Protein AF-A0A9D1HML0-F1 (afdb_monomer_lite)

Radius of gyration: 17.27 Å; chains: 1; bounding box: 47×28×48 Å

InterPro domains:
  IPR003501 Phosphotransferase system, EIIB component, type 2/3 [PF02302] (100-187)
  IPR013012 Phosphotransferase system, EIIB component, type 3 [PS51100] (98-192)
  IPR036095 PTS system IIB component-like superfamily [SSF52794] (100-189)
  IPR051819 PTS system sugar-specific EIIB domain-containing protein [PTHR34581] (100-189)

Secondary structure (DSSP, 8-state):
-HHHHHHHHHTSTTEEE-SSTTEEEEE-SSEEEEEEEEGGGTEEEEEEEETTT--EEEEEEEE--SHHHHHHHHHHHHHHHTT--PPPPP-----TT--EEEEEESSSHHHHHHHHHHHHHHHHTT---EEEEEEHHHHHHHGGG-SEEEE-GGGGGGHHHHHHHHGGGEEE--HHHHHHT-HHHHHTTS--

Structure (mmCIF, N/CA/C/O backbone):
data_AF-A0A9D1HML0-F1
#
_entry.id   AF-A0A9D1HML0-F1
#
loop_
_atom_site.group_PDB
_atom_site.id
_atom_site.type_symbol
_atom_site.label_atom_id
_atom_site.label_alt_id
_atom_site.label_comp_id
_atom_site.label_asym_id
_atom_site.label_entity_id
_atom_site.label_seq_id
_atom_site.pdbx_PDB_ins_code
_atom_site.Cartn_x
_atom_site.Cartn_y
_atom_site.Cartn_z
_atom_site.occupancy
_atom_site.B_iso_or_equiv
_atom_site.auth_seq_id
_atom_site.auth_comp_id
_atom_site.auth_asym_id
_atom_site.auth_atom_id
_atom_site.pdbx_PDB_model_num
ATOM 1 N N . MET A 1 1 ? -4.082 -2.915 -20.245 1.00 74.88 1 MET A N 1
ATOM 2 C CA . MET A 1 1 ? -3.512 -1.751 -19.526 1.00 74.88 1 MET A CA 1
ATOM 3 C C . MET A 1 1 ? -2.030 -1.950 -19.207 1.00 74.88 1 MET A C 1
ATOM 5 O O . MET A 1 1 ? -1.232 -1.088 -19.550 1.00 74.88 1 MET A O 1
ATOM 9 N N . THR A 1 2 ? -1.643 -3.105 -18.659 1.00 78.25 2 THR A N 1
ATOM 10 C CA . THR A 1 2 ? -0.244 -3.489 -18.375 1.00 78.25 2 THR A CA 1
ATOM 11 C C . THR A 1 2 ? 0.733 -3.273 -19.540 1.00 78.25 2 THR A C 1
ATOM 13 O O . THR A 1 2 ? 1.784 -2.690 -19.326 1.00 78.25 2 THR A O 1
ATOM 16 N N . GLN A 1 3 ? 0.377 -3.627 -20.783 1.00 80.25 3 GLN A N 1
ATOM 17 C CA . GLN A 1 3 ? 1.235 -3.391 -21.964 1.00 80.25 3 GLN A CA 1
ATOM 18 C C . GLN A 1 3 ? 1.543 -1.905 -22.240 1.00 80.25 3 GLN A C 1
ATOM 20 O O . GLN A 1 3 ? 2.624 -1.582 -22.727 1.00 80.25 3 GLN A O 1
ATOM 25 N N . ILE A 1 4 ? 0.602 -0.997 -21.955 1.00 80.81 4 ILE A N 1
ATOM 26 C CA . ILE A 1 4 ? 0.809 0.451 -22.127 1.00 80.81 4 ILE A CA 1
ATOM 27 C C . ILE A 1 4 ? 1.812 0.936 -21.085 1.00 80.81 4 ILE A C 1
ATOM 29 O O . ILE A 1 4 ? 2.775 1.616 -21.432 1.00 80.81 4 ILE A O 1
ATOM 33 N N . PHE A 1 5 ? 1.604 0.542 -19.826 1.00 82.38 5 PHE A N 1
ATOM 34 C CA . PHE A 1 5 ? 2.510 0.894 -18.740 1.00 82.38 5 PHE A CA 1
ATOM 35 C C . PHE A 1 5 ? 3.900 0.306 -18.948 1.00 82.38 5 PHE A C 1
ATOM 37 O O . PHE A 1 5 ? 4.851 1.047 -18.779 1.00 82.38 5 PHE A O 1
ATOM 44 N N . TYR A 1 6 ? 4.018 -0.935 -19.427 1.00 82.06 6 TYR A N 1
ATOM 45 C CA . TYR A 1 6 ? 5.299 -1.537 -19.804 1.00 82.06 6 TYR A CA 1
ATOM 46 C C . TYR A 1 6 ? 6.061 -0.683 -20.827 1.00 82.06 6 TYR A C 1
ATOM 48 O O . TYR A 1 6 ? 7.223 -0.339 -20.620 1.00 82.06 6 TYR A O 1
ATOM 56 N N . LYS A 1 7 ? 5.398 -0.286 -21.925 1.00 81.94 7 LYS A N 1
ATOM 57 C CA . LYS A 1 7 ? 6.030 0.569 -22.942 1.00 81.94 7 LYS A CA 1
ATOM 58 C C . LYS A 1 7 ? 6.469 1.904 -22.345 1.00 81.94 7 LYS A C 1
ATOM 60 O O . LYS A 1 7 ? 7.585 2.339 -22.599 1.00 81.94 7 LYS A O 1
ATOM 65 N N . TRP A 1 8 ? 5.620 2.527 -21.532 1.00 84.81 8 TRP A N 1
ATOM 66 C CA . TRP A 1 8 ? 5.931 3.799 -20.886 1.00 84.81 8 TRP A CA 1
ATOM 67 C C . TRP A 1 8 ? 7.103 3.695 -19.896 1.00 84.81 8 TRP A C 1
ATOM 69 O O . TRP A 1 8 ? 8.033 4.493 -19.976 1.00 84.81 8 TRP A O 1
ATOM 79 N N . THR A 1 9 ? 7.112 2.694 -19.011 1.00 79.50 9 THR A N 1
ATOM 80 C CA . THR A 1 9 ? 8.191 2.500 -18.029 1.00 79.50 9 THR A CA 1
ATOM 81 C C . THR A 1 9 ? 9.513 2.128 -18.696 1.00 79.50 9 THR A C 1
ATOM 83 O O . THR A 1 9 ? 10.562 2.560 -18.231 1.00 79.50 9 THR A O 1
ATOM 86 N N . SER A 1 10 ? 9.487 1.397 -19.818 1.00 78.81 10 SER A N 1
ATOM 87 C CA . SER A 1 10 ? 10.706 1.027 -20.562 1.00 78.81 10 SER A CA 1
ATOM 88 C C . SER A 1 10 ? 11.428 2.226 -21.189 1.00 78.81 10 SER A C 1
ATOM 90 O O . SER A 1 10 ? 12.607 2.137 -21.513 1.00 78.81 10 SER A O 1
ATOM 92 N N . GLN A 1 11 ? 10.730 3.353 -21.352 1.00 81.75 11 GLN A N 1
ATOM 93 C CA . GLN A 1 11 ? 11.277 4.590 -21.914 1.00 81.75 11 GLN A CA 1
ATOM 94 C C . GLN A 1 11 ? 11.847 5.531 -20.843 1.00 81.75 11 GLN A C 1
ATOM 96 O O . GLN A 1 11 ? 12.317 6.622 -21.171 1.00 81.75 11 GLN A O 1
ATOM 101 N N . MET A 1 12 ? 11.786 5.152 -19.564 1.00 79.94 12 MET A N 1
ATOM 102 C CA . MET A 1 12 ? 12.281 5.994 -18.482 1.00 79.94 12 MET A CA 1
ATOM 103 C C . MET A 1 12 ? 13.807 6.027 -18.428 1.00 79.94 12 MET A C 1
ATOM 105 O O . MET A 1 12 ? 14.502 5.078 -18.789 1.00 79.94 12 MET A O 1
ATOM 109 N N . LYS A 1 13 ? 14.342 7.153 -17.948 1.00 73.44 13 LYS A N 1
ATOM 110 C CA . LYS A 1 13 ? 15.779 7.331 -17.738 1.00 73.44 13 LYS A CA 1
ATOM 111 C C . LYS A 1 13 ? 16.290 6.231 -16.796 1.00 73.44 13 LYS A C 1
ATOM 113 O O . LYS A 1 13 ? 15.661 5.968 -15.779 1.00 73.44 13 LYS A O 1
ATOM 118 N N . HIS A 1 14 ? 17.425 5.615 -17.131 1.00 74.50 14 HIS A N 1
ATOM 119 C CA . HIS A 1 14 ? 18.035 4.507 -16.374 1.00 74.50 14 HIS A CA 1
ATOM 120 C C . HIS A 1 14 ? 17.253 3.179 -16.378 1.00 74.50 14 HIS A C 1
ATOM 122 O O . HIS A 1 14 ? 17.638 2.260 -15.656 1.00 74.50 14 HIS A O 1
ATOM 128 N N . ALA A 1 15 ? 16.202 3.047 -17.196 1.00 79.19 15 ALA A N 1
ATOM 129 C CA . ALA A 1 15 ? 15.557 1.760 -17.426 1.00 79.19 15 ALA A CA 1
ATOM 130 C C . ALA A 1 15 ? 16.491 0.829 -18.216 1.00 79.19 15 ALA A C 1
ATOM 132 O O . ALA A 1 15 ? 16.972 1.176 -19.297 1.00 79.19 15 ALA A O 1
ATOM 133 N N . CYS A 1 16 ? 16.698 -0.373 -17.690 1.00 78.38 16 CYS A N 1
ATOM 134 C CA . CYS A 1 16 ? 17.385 -1.468 -18.359 1.00 78.38 16 CYS A CA 1
ATOM 135 C C . CYS A 1 16 ? 16.406 -2.636 -18.500 1.00 78.38 16 CYS A C 1
ATOM 137 O O . CYS A 1 16 ? 15.761 -3.039 -17.531 1.00 78.38 16 CYS A O 1
ATOM 139 N N . LEU A 1 17 ? 16.284 -3.199 -19.701 1.00 66.44 17 LEU A N 1
ATOM 140 C CA . LEU A 1 17 ? 15.538 -4.443 -19.888 1.00 66.44 17 LEU A CA 1
ATOM 141 C C . LEU A 1 17 ? 16.365 -5.593 -19.302 1.00 66.44 17 LEU A C 1
ATOM 143 O O . LEU A 1 17 ? 17.531 -5.757 -19.657 1.00 66.44 17 LEU A O 1
ATOM 147 N N . CYS A 1 18 ? 15.772 -6.357 -18.386 1.00 69.69 18 CYS A N 1
ATOM 148 C CA . CYS A 1 18 ? 16.375 -7.584 -17.870 1.00 69.69 18 CYS A CA 1
ATOM 149 C C . CYS A 1 18 ? 16.144 -8.749 -18.856 1.00 69.69 18 CYS A C 1
ATOM 151 O O . CYS A 1 18 ? 15.369 -8.616 -19.801 1.00 69.69 18 CYS A O 1
ATOM 153 N N . GLU A 1 19 ? 16.792 -9.899 -18.634 1.00 60.09 19 GLU A N 1
ATOM 154 C CA . GLU A 1 19 ? 16.771 -11.076 -19.535 1.00 60.09 19 GLU A CA 1
ATOM 155 C C . GLU A 1 19 ? 15.361 -11.580 -19.917 1.00 60.09 19 GLU A C 1
ATOM 157 O O . GLU A 1 19 ? 15.205 -12.311 -20.892 1.00 60.09 19 GLU A O 1
ATOM 162 N N . ASN A 1 20 ? 14.323 -11.177 -19.176 1.00 67.44 20 ASN A N 1
ATOM 163 C CA . ASN A 1 20 ? 12.926 -11.496 -19.441 1.00 67.44 20 ASN A CA 1
ATOM 164 C C . ASN A 1 20 ? 12.155 -10.243 -19.893 1.00 67.44 20 ASN A C 1
ATOM 166 O O . ASN A 1 20 ? 12.087 -9.255 -19.160 1.00 67.44 20 ASN A O 1
ATOM 170 N N . GLU A 1 21 ? 11.480 -10.313 -21.047 1.00 63.28 21 GLU A N 1
ATOM 171 C CA . GLU A 1 21 ? 10.711 -9.211 -21.659 1.00 63.28 21 GLU A CA 1
ATOM 172 C C . GLU A 1 21 ? 9.570 -8.657 -20.781 1.00 63.28 21 GLU A C 1
ATOM 174 O O . GLU A 1 21 ? 8.907 -7.700 -21.162 1.00 63.28 21 GLU A O 1
ATOM 179 N N . LYS A 1 22 ? 9.308 -9.234 -19.606 1.00 82.56 22 LYS A N 1
ATOM 180 C CA . LYS A 1 22 ? 8.257 -8.804 -18.669 1.00 82.56 22 LYS A CA 1
ATOM 181 C C . LYS A 1 22 ? 8.771 -7.984 -17.488 1.00 82.56 22 LYS A C 1
ATOM 183 O O . LYS A 1 22 ? 7.954 -7.526 -16.690 1.00 82.56 22 LYS A O 1
ATOM 188 N N . THR A 1 23 ? 10.083 -7.796 -17.383 1.00 87.62 23 THR A N 1
ATOM 189 C CA . THR A 1 23 ? 10.715 -7.125 -16.247 1.00 87.62 23 THR A CA 1
ATOM 190 C C . THR A 1 23 ? 11.542 -5.942 -16.724 1.00 87.62 23 THR A C 1
ATOM 192 O O . THR A 1 23 ? 12.386 -6.070 -17.611 1.00 87.62 23 THR A O 1
ATOM 195 N N . ILE A 1 24 ? 11.315 -4.785 -16.109 1.00 89.88 24 ILE A N 1
ATOM 196 C CA . ILE A 1 24 ? 12.119 -3.581 -16.327 1.00 89.88 24 ILE A CA 1
ATOM 197 C C . ILE A 1 24 ? 12.894 -3.312 -15.049 1.00 89.88 24 ILE A C 1
ATOM 199 O O . ILE A 1 24 ? 12.300 -3.207 -13.980 1.00 89.88 24 ILE A O 1
ATOM 203 N N . CYS A 1 25 ? 14.209 -3.210 -15.172 1.00 90.25 25 CYS A N 1
ATOM 204 C CA . CYS A 1 25 ? 15.133 -3.075 -14.062 1.00 90.25 25 CYS A CA 1
ATOM 205 C C . CYS A 1 25 ? 15.700 -1.654 -13.998 1.00 90.25 25 CYS A C 1
ATOM 207 O O . CYS A 1 25 ? 15.992 -1.035 -15.020 1.00 90.25 25 CYS A O 1
ATOM 209 N N . PHE A 1 26 ? 15.891 -1.161 -12.781 1.00 89.31 26 PHE A N 1
ATOM 210 C CA . PHE A 1 26 ? 16.534 0.108 -12.464 1.00 89.31 26 PHE A CA 1
ATOM 211 C C . PHE A 1 26 ? 17.613 -0.198 -11.432 1.00 89.31 26 PHE A C 1
ATOM 213 O O . PHE A 1 26 ? 17.342 -0.778 -10.384 1.00 89.31 26 PHE A O 1
ATOM 220 N N . CYS A 1 27 ? 18.865 0.104 -11.747 1.00 85.19 27 CYS A N 1
ATOM 221 C CA . CYS A 1 27 ? 20.000 -0.270 -10.909 1.00 85.19 27 CYS A CA 1
ATOM 222 C C . CYS A 1 27 ? 20.955 0.907 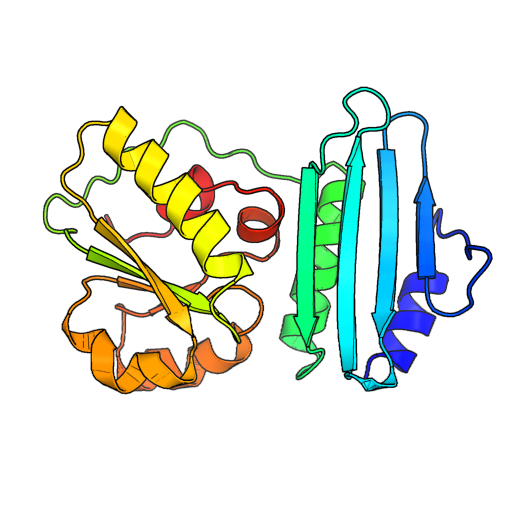-10.775 1.00 85.19 27 CYS A C 1
ATOM 224 O O . CYS A 1 27 ? 21.279 1.561 -11.765 1.00 85.19 27 CYS A O 1
ATOM 226 N N . ASN A 1 28 ? 21.463 1.116 -9.568 1.00 84.00 28 ASN A N 1
ATOM 227 C CA . ASN A 1 28 ? 22.609 1.981 -9.304 1.00 84.00 28 ASN A CA 1
ATOM 228 C C . ASN A 1 28 ? 23.552 1.277 -8.306 1.00 84.00 28 ASN A C 1
ATOM 230 O O . ASN A 1 28 ? 23.448 0.065 -8.109 1.00 84.00 28 ASN A O 1
ATOM 234 N N . GLU A 1 29 ? 24.468 2.009 -7.678 1.00 84.69 29 GLU A N 1
ATOM 235 C CA . GLU A 1 29 ? 25.386 1.449 -6.674 1.00 84.69 29 GLU A CA 1
ATOM 236 C C . GLU A 1 29 ? 24.691 1.009 -5.372 1.00 84.69 29 GLU A C 1
ATOM 238 O O . GLU A 1 29 ? 25.195 0.135 -4.672 1.00 84.69 29 GLU A O 1
ATOM 243 N N . THR A 1 30 ? 23.533 1.584 -5.032 1.00 85.31 30 THR A N 1
ATOM 244 C CA . THR A 1 30 ? 22.873 1.385 -3.730 1.00 85.31 30 THR A CA 1
ATOM 245 C C . THR A 1 30 ? 21.693 0.420 -3.782 1.00 85.31 30 THR A C 1
ATOM 247 O O . THR A 1 30 ? 21.448 -0.281 -2.804 1.00 85.31 30 THR A O 1
ATOM 250 N N . TYR A 1 31 ? 20.981 0.335 -4.906 1.00 89.62 31 TYR A N 1
ATOM 251 C CA . TYR A 1 31 ? 19.781 -0.483 -5.040 1.00 89.62 31 TYR A CA 1
ATOM 252 C C . TYR A 1 31 ? 19.746 -1.320 -6.320 1.00 89.62 31 TYR A C 1
ATOM 254 O O . TYR A 1 31 ? 20.350 -1.010 -7.357 1.00 89.62 31 TYR A O 1
ATOM 262 N N . HIS A 1 32 ? 18.965 -2.392 -6.234 1.00 91.44 32 HIS A N 1
ATOM 263 C CA . HIS A 1 32 ? 18.406 -3.122 -7.359 1.00 91.44 32 HIS A CA 1
ATOM 264 C C . HIS A 1 32 ? 16.882 -2.988 -7.298 1.00 91.44 32 HIS A C 1
ATOM 266 O O . HIS A 1 32 ? 16.255 -3.403 -6.328 1.00 91.44 32 HIS A O 1
ATOM 272 N N . ALA A 1 33 ? 16.286 -2.391 -8.322 1.00 93.44 33 ALA A N 1
ATOM 273 C CA . ALA A 1 33 ? 14.852 -2.188 -8.408 1.00 93.44 33 ALA A CA 1
ATOM 274 C C . ALA A 1 33 ? 14.298 -2.803 -9.689 1.00 93.44 33 ALA A C 1
ATOM 276 O O . ALA A 1 33 ? 14.965 -2.811 -10.727 1.00 93.44 33 ALA A O 1
ATOM 277 N N . HIS A 1 34 ? 13.067 -3.298 -9.634 1.00 93.75 34 HIS A N 1
ATOM 278 C CA . HIS A 1 34 ? 12.401 -3.836 -10.808 1.00 93.75 34 HIS A CA 1
ATOM 279 C C . HIS A 1 34 ? 10.886 -3.642 -10.781 1.00 93.75 34 HIS A C 1
ATOM 281 O O . HIS A 1 34 ? 10.241 -3.609 -9.734 1.00 93.75 34 HIS A O 1
ATOM 287 N N . VAL A 1 35 ? 10.336 -3.535 -11.987 1.00 94.31 35 VAL A N 1
ATOM 288 C CA . VAL A 1 35 ? 8.907 -3.545 -12.281 1.00 94.31 35 VAL A CA 1
ATOM 289 C C . VAL A 1 35 ? 8.615 -4.804 -13.083 1.00 94.31 35 VAL A C 1
ATOM 291 O O . VAL A 1 35 ? 9.119 -4.953 -14.201 1.00 94.31 35 VAL A O 1
ATOM 294 N N . ILE A 1 36 ? 7.801 -5.701 -12.533 1.00 92.94 36 ILE A N 1
ATOM 295 C CA . ILE A 1 36 ? 7.401 -6.953 -13.183 1.00 92.94 36 ILE A CA 1
ATOM 296 C C . ILE A 1 36 ? 5.954 -6.826 -13.658 1.00 92.94 36 ILE A C 1
ATOM 298 O O . ILE A 1 36 ? 5.053 -6.475 -12.896 1.00 92.94 36 ILE A O 1
ATOM 302 N N . PHE A 1 37 ? 5.722 -7.128 -14.936 1.00 91.44 37 PHE A N 1
ATOM 303 C CA . PHE A 1 37 ? 4.401 -7.096 -15.561 1.00 91.44 37 PHE A CA 1
ATOM 304 C C . PHE A 1 37 ? 3.874 -8.515 -15.795 1.00 91.44 37 PHE A C 1
ATOM 306 O O . PHE A 1 37 ? 4.245 -9.198 -16.756 1.00 91.44 37 PHE A O 1
ATOM 313 N N . HIS A 1 38 ? 2.920 -8.947 -14.973 1.00 89.12 38 HIS A N 1
ATOM 314 C CA . HIS A 1 38 ? 2.238 -10.229 -15.147 1.00 89.12 38 HIS A CA 1
ATOM 315 C C . HIS A 1 38 ? 1.030 -10.055 -16.070 1.00 89.12 38 HIS A C 1
ATOM 317 O O . HIS A 1 38 ? -0.112 -9.915 -15.632 1.00 89.12 38 HIS A O 1
ATOM 323 N N . VAL A 1 39 ? 1.279 -10.061 -17.383 1.00 83.19 39 VAL A N 1
ATOM 324 C CA . VAL A 1 39 ? 0.253 -9.780 -18.405 1.00 83.19 39 VAL A CA 1
ATOM 325 C C . VAL A 1 39 ? -0.979 -10.683 -18.272 1.00 83.19 39 VAL A C 1
ATOM 327 O O . VAL A 1 39 ? -2.094 -10.182 -18.384 1.00 83.19 39 VAL A O 1
ATOM 330 N N . GLN A 1 40 ? -0.799 -11.977 -17.986 1.00 84.56 40 GLN A N 1
ATOM 331 C CA . GLN A 1 40 ? -1.902 -12.934 -17.823 1.00 84.56 40 GLN A CA 1
ATOM 332 C C . GLN A 1 40 ? -2.837 -12.589 -16.657 1.00 84.56 40 GLN A C 1
ATOM 334 O O . GLN A 1 40 ? -4.042 -12.789 -16.759 1.00 84.56 40 GLN A O 1
ATOM 339 N N . LEU A 1 41 ? -2.278 -12.075 -15.560 1.00 83.62 41 LEU A N 1
ATOM 340 C CA . LEU A 1 41 ? -3.019 -11.744 -14.341 1.00 83.62 41 LEU A CA 1
ATOM 341 C C . LEU A 1 41 ? -3.425 -10.266 -14.294 1.00 83.62 41 LEU A C 1
ATOM 343 O O . LEU A 1 41 ? -4.110 -9.845 -13.372 1.00 83.62 41 LEU A O 1
ATOM 347 N N . SER A 1 42 ? -2.999 -9.468 -15.279 1.00 88.75 42 SER A N 1
ATOM 348 C CA . SER A 1 42 ? -3.130 -8.007 -15.276 1.00 88.75 42 SER A CA 1
ATOM 349 C C . SER A 1 42 ? -2.568 -7.337 -14.014 1.00 88.75 42 SER A C 1
ATOM 351 O O . SER A 1 42 ? -3.009 -6.249 -13.645 1.00 88.75 42 SER A O 1
ATOM 353 N N . THR A 1 43 ? -1.568 -7.950 -13.375 1.00 90.50 43 THR A N 1
ATOM 354 C CA . THR A 1 43 ? -0.909 -7.412 -12.180 1.00 90.50 43 THR A CA 1
ATOM 355 C C . THR A 1 43 ? 0.463 -6.825 -12.491 1.00 90.50 43 THR A C 1
ATOM 357 O O . THR A 1 43 ? 1.118 -7.179 -13.479 1.00 90.50 43 THR A O 1
ATOM 360 N N . ILE A 1 44 ? 0.868 -5.881 -11.646 1.00 93.38 44 ILE A N 1
ATOM 361 C CA . ILE A 1 44 ? 2.170 -5.222 -11.649 1.00 93.38 44 ILE A CA 1
ATOM 362 C C . ILE A 1 44 ? 2.770 -5.394 -10.253 1.00 93.38 44 ILE A C 1
ATOM 364 O O . ILE A 1 44 ? 2.084 -5.188 -9.249 1.00 93.38 44 ILE A O 1
ATOM 368 N N . GLU A 1 45 ? 4.044 -5.760 -10.206 1.00 93.56 45 GLU A N 1
ATOM 369 C CA . GLU A 1 45 ? 4.834 -5.863 -8.983 1.00 93.56 45 GLU A CA 1
ATOM 370 C C . GLU A 1 45 ? 6.012 -4.886 -9.049 1.00 93.56 45 GLU A C 1
ATOM 372 O O . GLU A 1 45 ? 6.705 -4.800 -10.064 1.00 93.56 45 GLU A O 1
ATOM 377 N N . LEU A 1 46 ? 6.184 -4.113 -7.980 1.00 95.00 46 LEU A N 1
ATOM 378 C CA . LEU A 1 46 ? 7.176 -3.056 -7.821 1.00 95.00 46 LEU A CA 1
ATOM 379 C C . LEU A 1 46 ? 8.053 -3.401 -6.625 1.00 95.00 46 LEU A C 1
ATOM 381 O O . LEU A 1 46 ? 7.534 -3.549 -5.516 1.00 95.00 46 LEU A O 1
ATOM 385 N N . VAL A 1 47 ? 9.361 -3.505 -6.843 1.00 95.06 47 VAL A N 1
ATOM 386 C CA . VAL A 1 47 ? 10.310 -3.901 -5.799 1.00 95.06 47 VAL A CA 1
ATOM 387 C C . VAL A 1 47 ? 11.551 -3.024 -5.861 1.00 95.06 47 VAL A C 1
ATOM 389 O O . VAL A 1 47 ? 12.099 -2.806 -6.943 1.00 95.06 47 VAL A O 1
ATOM 392 N N . ILE A 1 48 ? 12.004 -2.543 -4.703 1.00 94.50 48 ILE A N 1
ATOM 393 C CA . ILE A 1 48 ? 13.306 -1.889 -4.524 1.00 94.50 48 ILE A CA 1
ATOM 394 C C . ILE A 1 48 ? 14.030 -2.609 -3.392 1.00 94.50 48 ILE A C 1
ATOM 396 O O . ILE A 1 48 ? 13.521 -2.692 -2.275 1.00 94.50 48 ILE A O 1
ATOM 400 N N . GLN A 1 49 ? 15.207 -3.140 -3.701 1.00 94.00 49 GLN A N 1
ATOM 401 C CA . GLN A 1 49 ? 16.071 -3.845 -2.764 1.00 94.00 49 GLN A CA 1
ATOM 402 C C . GLN A 1 49 ? 17.371 -3.078 -2.577 1.00 94.00 49 GLN A C 1
ATOM 404 O O . GLN A 1 49 ? 18.012 -2.675 -3.554 1.00 94.00 49 GLN A O 1
ATOM 409 N N . ASN A 1 50 ? 17.781 -2.922 -1.326 1.00 91.56 50 ASN A N 1
ATOM 410 C CA . ASN A 1 50 ? 19.079 -2.375 -0.979 1.00 91.56 50 ASN A CA 1
ATOM 411 C C . ASN A 1 50 ? 20.164 -3.424 -1.260 1.00 91.56 50 ASN A C 1
ATOM 413 O O . ASN A 1 50 ? 20.100 -4.549 -0.770 1.00 91.56 50 ASN A O 1
ATOM 417 N N . LYS A 1 51 ? 21.183 -3.065 -2.044 1.00 90.38 51 LYS A N 1
ATOM 418 C CA . LYS A 1 51 ? 22.264 -3.996 -2.414 1.00 90.38 51 LYS A CA 1
ATOM 419 C C . LYS A 1 51 ? 23.221 -4.314 -1.266 1.00 90.38 51 LYS A C 1
ATOM 421 O O . LYS A 1 51 ? 23.937 -5.303 -1.349 1.00 90.38 51 LYS A O 1
ATOM 426 N N . GLN A 1 52 ? 23.286 -3.457 -0.249 1.00 90.00 52 GLN A N 1
ATOM 427 C CA . GLN A 1 52 ? 24.194 -3.616 0.885 1.00 90.00 52 GLN A CA 1
ATOM 428 C C . GLN A 1 52 ? 23.552 -4.426 2.010 1.00 90.00 52 GLN A C 1
ATOM 430 O O . GLN A 1 52 ? 24.222 -5.266 2.603 1.00 90.00 52 GLN A O 1
ATOM 435 N N . THR A 1 53 ? 22.279 -4.159 2.315 1.00 93.19 53 THR A N 1
ATOM 436 C CA . THR A 1 53 ? 21.565 -4.823 3.419 1.00 93.19 53 THR A CA 1
ATOM 437 C C . THR A 1 53 ? 20.737 -6.022 2.970 1.00 93.19 53 THR A C 1
ATOM 439 O O . THR A 1 53 ? 20.295 -6.788 3.818 1.00 93.19 53 THR A O 1
ATOM 442 N N . GLU A 1 54 ? 20.511 -6.180 1.661 1.00 90.12 54 GLU A N 1
ATOM 443 C CA . GLU A 1 54 ? 19.579 -7.152 1.064 1.00 90.12 54 GLU A CA 1
ATOM 444 C C . GLU A 1 54 ? 18.108 -6.945 1.480 1.00 90.12 54 GLU A C 1
ATOM 446 O O . GLU A 1 54 ? 17.227 -7.731 1.123 1.00 90.12 54 GLU A O 1
ATOM 451 N N . GLU A 1 55 ? 17.806 -5.860 2.196 1.00 91.69 55 GLU A N 1
ATOM 452 C CA . GLU A 1 55 ? 16.450 -5.538 2.622 1.00 91.69 55 GLU A CA 1
ATOM 453 C C . GLU A 1 55 ? 15.609 -5.025 1.449 1.00 91.69 55 GLU A C 1
ATOM 455 O O . GLU A 1 55 ? 16.078 -4.303 0.565 1.00 91.69 55 GLU A O 1
ATOM 460 N N . THR A 1 56 ? 14.326 -5.388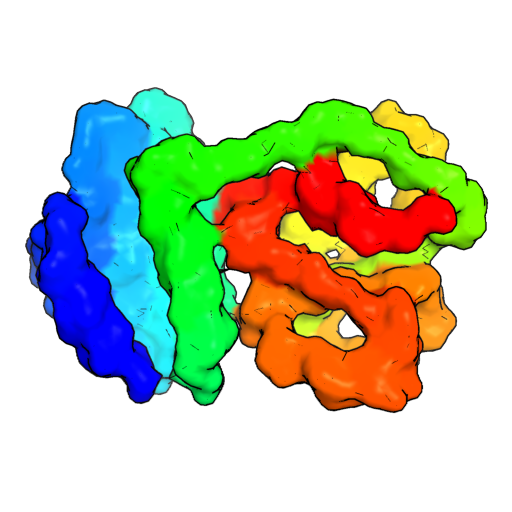 1.456 1.00 92.38 56 THR A N 1
ATOM 461 C CA . THR A 1 56 ? 13.340 -4.817 0.533 1.00 92.38 56 THR A CA 1
ATOM 462 C C . THR A 1 56 ? 12.800 -3.529 1.137 1.00 92.38 56 THR A C 1
ATOM 464 O O . THR A 1 56 ? 12.010 -3.566 2.076 1.00 92.38 56 THR A O 1
ATOM 467 N N . GLU A 1 57 ? 13.231 -2.395 0.597 1.00 92.31 57 GLU A N 1
ATOM 468 C CA . GLU A 1 57 ? 12.869 -1.068 1.106 1.00 92.31 57 GLU A CA 1
ATOM 469 C C . GLU A 1 57 ? 11.544 -0.550 0.523 1.00 92.31 57 GLU A C 1
ATOM 471 O O . GLU A 1 57 ? 10.913 0.340 1.089 1.00 92.31 57 GLU A O 1
ATOM 476 N N . PHE A 1 58 ? 11.109 -1.108 -0.611 1.00 93.88 58 PHE A N 1
ATOM 477 C CA . PHE A 1 58 ? 9.827 -0.794 -1.237 1.00 93.88 58 PHE A CA 1
ATOM 478 C C . PHE A 1 58 ? 9.232 -2.057 -1.856 1.00 93.88 58 PHE A C 1
ATOM 480 O O . PHE A 1 58 ? 9.876 -2.696 -2.692 1.00 93.88 58 PHE A O 1
ATOM 487 N N . TYR A 1 59 ? 7.987 -2.381 -1.506 1.00 94.00 59 TYR A N 1
ATOM 488 C CA . TYR A 1 59 ? 7.251 -3.495 -2.098 1.00 94.00 59 TYR A CA 1
ATOM 489 C C . TYR A 1 59 ? 5.787 -3.146 -2.369 1.00 94.00 59 TYR A C 1
ATOM 491 O O . TYR A 1 59 ? 5.018 -2.864 -1.449 1.00 94.00 59 TYR A O 1
ATOM 499 N N . LEU A 1 60 ? 5.356 -3.234 -3.629 1.00 93.06 60 LEU A N 1
ATOM 500 C CA . LEU A 1 60 ? 3.951 -3.056 -3.983 1.00 93.06 60 LEU A CA 1
ATOM 501 C C . LEU A 1 60 ? 3.523 -3.986 -5.116 1.00 93.06 60 LEU A C 1
ATOM 503 O O . LEU A 1 60 ? 4.010 -3.891 -6.236 1.00 93.06 60 LEU A O 1
ATOM 507 N N . HIS A 1 61 ? 2.527 -4.823 -4.839 1.00 91.75 61 HIS A N 1
ATOM 508 C CA . HIS A 1 61 ? 1.868 -5.681 -5.821 1.00 91.75 61 HIS A CA 1
ATOM 509 C C . HIS A 1 61 ? 0.393 -5.293 -5.958 1.00 91.75 61 HIS A C 1
ATOM 511 O O . HIS A 1 61 ? -0.315 -5.185 -4.948 1.00 91.75 61 HIS A O 1
ATOM 517 N N . PHE A 1 62 ? -0.078 -5.079 -7.191 1.00 90.62 62 PHE A N 1
ATOM 518 C CA . PHE A 1 62 ? -1.453 -4.648 -7.458 1.00 90.62 62 PHE A CA 1
ATOM 519 C C . PHE A 1 62 ? -1.951 -5.027 -8.861 1.00 90.62 62 PHE A C 1
ATOM 521 O O . PHE A 1 62 ? -1.176 -5.221 -9.794 1.00 90.62 62 PHE A O 1
ATOM 528 N N . GLU A 1 63 ? -3.273 -5.098 -9.024 1.00 90.00 63 GLU A N 1
ATOM 529 C CA . GLU A 1 63 ? -3.932 -5.276 -10.322 1.00 90.00 63 GLU A CA 1
ATOM 530 C C . GLU A 1 63 ? -4.114 -3.921 -11.022 1.00 90.00 63 GLU A C 1
ATOM 532 O O . GLU A 1 63 ? -4.616 -2.967 -10.425 1.00 90.00 63 GLU A O 1
ATOM 537 N N . ALA A 1 64 ?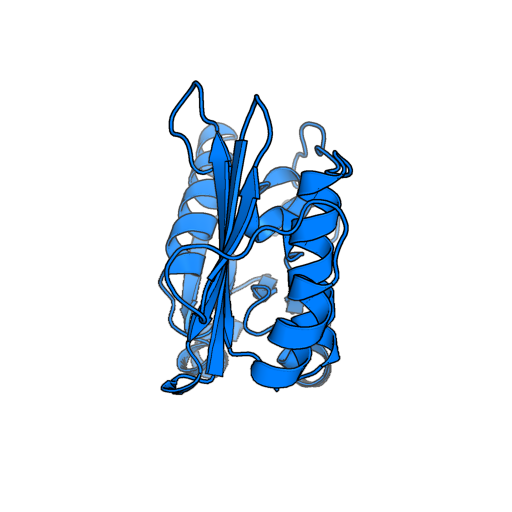 -3.739 -3.827 -12.300 1.00 89.38 64 ALA A N 1
ATOM 538 C CA . ALA A 1 64 ? -3.853 -2.608 -13.103 1.00 89.38 64 ALA A CA 1
ATOM 539 C C . ALA A 1 64 ? -5.298 -2.383 -13.599 1.00 89.38 64 ALA A C 1
ATOM 541 O O . ALA A 1 64 ? -5.570 -2.445 -14.804 1.00 89.38 64 ALA A O 1
ATOM 542 N N . LYS A 1 65 ? -6.226 -2.161 -12.657 1.00 86.69 65 LYS A N 1
ATOM 543 C CA . LYS A 1 65 ? -7.671 -2.029 -12.913 1.00 86.69 65 LYS A CA 1
ATOM 544 C C . LYS A 1 65 ? -8.053 -0.714 -13.582 1.00 86.69 65 LYS A C 1
ATOM 546 O O . LYS A 1 65 ? -8.807 -0.713 -14.553 1.00 86.69 65 LYS A O 1
ATOM 551 N N . ASP A 1 66 ? -7.535 0.401 -13.077 1.00 88.06 66 ASP A N 1
ATOM 552 C CA . ASP A 1 66 ? -7.787 1.732 -13.619 1.00 88.06 66 ASP A CA 1
ATOM 553 C C . ASP A 1 66 ? -6.490 2.531 -13.788 1.00 88.06 66 ASP A C 1
ATOM 555 O O . ASP A 1 66 ? -5.472 2.298 -13.128 1.00 88.06 66 ASP A O 1
ATOM 559 N N . PHE A 1 67 ? -6.532 3.500 -14.702 1.00 88.62 67 PHE A N 1
ATOM 560 C CA . PHE A 1 67 ? -5.355 4.276 -15.076 1.00 88.62 67 PHE A CA 1
ATOM 561 C C . PHE A 1 67 ? -4.853 5.177 -13.944 1.00 88.62 67 PHE A C 1
ATOM 563 O O . PHE A 1 67 ? -3.644 5.361 -13.812 1.00 88.62 67 PHE A O 1
ATOM 570 N N . LYS A 1 68 ? -5.759 5.744 -13.137 1.00 89.44 68 LYS A N 1
ATOM 571 C CA . LYS A 1 68 ? -5.403 6.711 -12.097 1.00 89.44 68 LYS A CA 1
ATOM 572 C C . LYS A 1 68 ? -4.638 6.017 -10.977 1.00 89.44 68 LYS A C 1
ATOM 574 O O . LYS A 1 68 ? -3.506 6.410 -10.714 1.00 89.44 68 LYS A O 1
ATOM 579 N N . THR A 1 69 ? -5.206 4.971 -10.379 1.00 88.75 69 THR A N 1
ATOM 580 C CA . THR A 1 69 ? -4.542 4.231 -9.298 1.00 88.75 69 THR A CA 1
ATOM 581 C C . THR A 1 69 ? -3.272 3.546 -9.796 1.00 88.75 69 THR A C 1
ATOM 583 O O . THR A 1 69 ? -2.250 3.596 -9.116 1.00 88.75 69 THR A O 1
ATOM 586 N N . THR A 1 70 ? -3.269 2.998 -11.018 1.00 91.81 70 THR A N 1
ATOM 587 C CA . THR A 1 70 ? -2.038 2.421 -11.589 1.00 91.81 70 THR A CA 1
ATOM 588 C C . THR A 1 70 ? -0.933 3.466 -11.739 1.00 91.81 70 THR A C 1
ATOM 590 O O . THR A 1 70 ? 0.219 3.203 -11.390 1.00 91.81 70 THR A O 1
ATOM 593 N N . LYS A 1 71 ? -1.273 4.667 -12.226 1.00 91.62 71 LYS A N 1
ATOM 594 C CA . LYS A 1 71 ? -0.323 5.774 -12.345 1.00 91.62 71 LYS A CA 1
ATOM 595 C C . LYS A 1 71 ? 0.176 6.232 -10.974 1.00 91.62 71 LYS A C 1
ATOM 597 O O . LYS A 1 71 ? 1.379 6.395 -10.828 1.00 91.62 71 LYS A O 1
ATOM 602 N N . GLU A 1 72 ? -0.707 6.408 -9.992 1.00 92.19 72 GLU A N 1
ATOM 603 C CA . GLU A 1 72 ? -0.342 6.803 -8.621 1.00 92.19 72 GLU A CA 1
ATOM 604 C C . GLU A 1 72 ? 0.639 5.797 -7.986 1.00 92.19 72 GLU A C 1
ATOM 606 O O . GLU A 1 72 ? 1.656 6.201 -7.422 1.00 92.19 72 GLU A O 1
ATOM 611 N N . ASN A 1 73 ? 0.393 4.493 -8.155 1.00 94.25 73 ASN A N 1
ATOM 612 C CA . ASN A 1 73 ? 1.270 3.433 -7.648 1.00 94.25 73 ASN A CA 1
ATOM 613 C C . ASN A 1 73 ? 2.658 3.455 -8.309 1.00 94.25 73 ASN A C 1
ATOM 615 O O . ASN A 1 73 ? 3.674 3.385 -7.620 1.00 94.25 73 ASN A O 1
ATOM 619 N N . LEU A 1 74 ? 2.712 3.593 -9.639 1.00 94.06 74 LEU A N 1
ATOM 620 C CA . LEU A 1 74 ? 3.980 3.705 -10.370 1.00 94.06 74 LEU A CA 1
ATOM 621 C C . LEU A 1 74 ? 4.728 4.995 -10.016 1.00 94.06 74 LEU A C 1
ATOM 623 O O . LEU A 1 74 ? 5.945 4.979 -9.867 1.00 94.06 74 LEU A O 1
ATOM 627 N N . GLN A 1 75 ? 4.014 6.110 -9.855 1.00 93.19 75 GLN A N 1
ATOM 628 C CA . GLN A 1 75 ? 4.612 7.379 -9.449 1.00 93.19 75 GLN A CA 1
ATOM 629 C C . GLN A 1 75 ? 5.272 7.277 -8.076 1.00 93.19 75 GLN A C 1
ATOM 631 O O . GLN A 1 75 ? 6.385 7.764 -7.940 1.00 93.19 75 GLN A O 1
ATOM 636 N N . ALA A 1 76 ? 4.651 6.609 -7.099 1.00 94.00 76 ALA A N 1
ATOM 637 C CA . ALA A 1 76 ? 5.273 6.403 -5.791 1.00 94.00 76 ALA A CA 1
ATOM 638 C C . ALA A 1 76 ? 6.610 5.651 -5.896 1.00 94.00 76 ALA A C 1
ATOM 640 O O . ALA A 1 76 ? 7.590 6.063 -5.283 1.00 94.00 76 ALA A O 1
ATOM 641 N N . PHE A 1 77 ? 6.676 4.611 -6.729 1.00 94.94 77 PHE A N 1
ATOM 642 C CA . PHE A 1 77 ? 7.917 3.879 -6.985 1.00 94.94 77 PHE A CA 1
ATOM 643 C C . PHE A 1 77 ? 9.003 4.769 -7.603 1.00 94.94 77 PHE A C 1
ATOM 645 O O . PHE A 1 77 ? 10.122 4.808 -7.100 1.00 94.94 77 PHE A O 1
ATOM 652 N N . PHE A 1 78 ? 8.680 5.549 -8.639 1.00 92.44 78 PHE A N 1
ATOM 653 C CA . PHE A 1 78 ? 9.662 6.457 -9.247 1.00 92.44 78 PHE A CA 1
ATOM 654 C C . PHE A 1 78 ? 10.067 7.601 -8.315 1.00 92.44 78 PHE A C 1
ATOM 656 O O . PHE A 1 78 ? 11.244 7.931 -8.241 1.00 92.44 78 PHE A O 1
ATOM 663 N N . SER A 1 79 ? 9.132 8.149 -7.538 1.00 91.69 79 SER A N 1
ATOM 664 C CA . SER A 1 79 ? 9.448 9.140 -6.508 1.00 91.69 79 SER A CA 1
ATOM 665 C C . SER A 1 79 ? 10.404 8.581 -5.457 1.00 91.69 79 SER A C 1
ATOM 667 O O . SER A 1 79 ? 11.316 9.294 -5.050 1.00 91.69 79 SER A O 1
ATOM 669 N N . TYR A 1 80 ? 10.265 7.309 -5.063 1.00 91.75 80 TYR A N 1
ATOM 670 C CA . TYR A 1 80 ? 11.232 6.671 -4.169 1.00 91.75 80 TYR A CA 1
ATOM 671 C C . TYR A 1 80 ? 12.623 6.619 -4.813 1.00 91.75 80 TYR A C 1
ATOM 673 O O . TYR A 1 80 ? 13.599 7.037 -4.191 1.00 91.75 80 TYR A O 1
ATOM 681 N N . LEU A 1 81 ? 12.710 6.162 -6.071 1.00 89.69 81 LEU A N 1
ATOM 682 C CA . LEU A 1 81 ? 13.973 6.088 -6.820 1.00 89.69 81 LEU A CA 1
ATOM 683 C C . LEU A 1 81 ? 14.650 7.459 -6.990 1.00 89.69 81 LEU A C 1
ATOM 685 O O . LEU A 1 81 ? 15.879 7.534 -6.976 1.00 89.69 81 LEU A O 1
ATOM 689 N N . ASP A 1 82 ? 13.861 8.530 -7.096 1.00 89.00 82 ASP A N 1
ATOM 690 C CA . ASP A 1 82 ? 14.328 9.921 -7.172 1.00 89.00 82 ASP A CA 1
ATOM 691 C C . ASP A 1 82 ? 14.695 10.521 -5.793 1.00 89.00 82 ASP A C 1
ATOM 693 O O . ASP A 1 82 ? 15.015 11.710 -5.690 1.00 89.00 82 ASP A O 1
ATOM 697 N N . GLY A 1 83 ? 14.631 9.730 -4.714 1.00 85.19 83 GLY A N 1
ATOM 698 C CA . GLY A 1 83 ? 14.903 10.179 -3.343 1.00 85.19 83 GLY A CA 1
ATOM 699 C C . GLY A 1 83 ? 13.809 11.075 -2.749 1.00 85.19 83 GLY A C 1
ATOM 700 O O . GLY A 1 83 ? 14.029 11.732 -1.735 1.00 85.19 83 GLY A O 1
ATOM 701 N N . GLN A 1 84 ? 12.631 11.124 -3.373 1.00 80.88 84 GLN A N 1
ATOM 702 C CA . GLN A 1 84 ? 11.469 11.902 -2.942 1.00 80.88 84 GLN A CA 1
ATOM 703 C C . GLN A 1 84 ? 10.530 11.032 -2.095 1.00 80.88 84 GLN A C 1
ATOM 705 O O . GLN A 1 84 ? 9.395 10.748 -2.485 1.00 80.88 84 GLN A O 1
ATOM 710 N N . HIS A 1 85 ? 11.007 10.589 -0.933 1.00 71.75 85 HIS A N 1
ATOM 711 C CA . HIS A 1 85 ? 10.196 9.880 0.055 1.00 71.75 85 HIS A CA 1
ATOM 712 C C . HIS A 1 85 ? 10.120 10.718 1.345 1.00 71.75 85 HIS A C 1
ATOM 714 O O . HIS A 1 85 ? 11.124 10.892 2.037 1.00 71.75 85 HIS A O 1
ATOM 720 N N . PRO A 1 86 ? 8.955 11.302 1.674 1.00 59.41 86 PRO A N 1
ATOM 721 C CA . PRO A 1 86 ? 8.779 11.978 2.950 1.00 59.41 86 PRO A CA 1
ATOM 722 C C . PRO A 1 86 ? 8.892 10.946 4.074 1.00 59.41 86 PRO A C 1
ATOM 724 O O . PRO A 1 86 ? 8.178 9.950 4.057 1.00 59.41 86 PRO A O 1
ATOM 727 N N . HIS A 1 87 ? 9.744 11.195 5.063 1.00 57.00 87 HIS A N 1
ATOM 728 C CA . HIS A 1 87 ? 9.686 10.480 6.333 1.00 57.00 87 HIS A CA 1
ATOM 729 C C . HIS A 1 87 ? 8.861 11.300 7.313 1.00 57.00 87 HIS A C 1
ATOM 731 O O . HIS A 1 87 ? 9.200 12.451 7.604 1.00 57.00 87 HIS A O 1
ATOM 737 N N . ALA A 1 88 ? 7.781 10.725 7.838 1.00 54.50 88 ALA A N 1
ATOM 738 C CA . ALA A 1 88 ? 7.079 11.376 8.932 1.00 54.50 88 ALA A CA 1
ATOM 739 C C . ALA A 1 88 ? 7.890 11.282 10.230 1.00 54.50 88 ALA A C 1
ATOM 741 O O . ALA A 1 88 ? 8.384 10.218 10.621 1.00 54.50 88 ALA A O 1
ATOM 742 N N . GLU A 1 89 ? 7.969 12.403 10.947 1.00 54.22 89 GLU A N 1
ATOM 743 C CA . GLU A 1 89 ? 8.431 12.419 12.331 1.00 54.22 89 GLU A CA 1
ATOM 744 C C . GLU A 1 89 ? 7.500 11.589 13.237 1.00 54.22 89 GLU A C 1
ATOM 746 O O . GLU A 1 89 ? 6.435 11.111 12.842 1.00 54.22 89 GLU A O 1
ATOM 751 N N . SER A 1 90 ? 7.910 11.373 14.488 1.00 55.00 90 SER A N 1
ATOM 752 C CA . SER A 1 90 ? 7.109 10.628 15.462 1.00 55.00 90 SER A CA 1
ATOM 753 C C . SER A 1 90 ? 5.700 11.217 15.611 1.00 55.00 90 SER A C 1
ATOM 755 O O . SER A 1 90 ? 5.533 12.333 16.096 1.00 55.00 90 SER A O 1
ATOM 757 N N . ILE A 1 91 ? 4.676 10.441 15.249 1.00 63.62 91 ILE A N 1
ATOM 758 C CA . ILE A 1 91 ? 3.272 10.837 15.399 1.00 63.62 91 ILE A CA 1
ATOM 759 C C . ILE A 1 91 ? 2.646 10.116 16.583 1.00 63.62 91 ILE A C 1
ATOM 761 O O . ILE A 1 91 ? 2.680 8.889 16.670 1.00 63.62 91 ILE A O 1
ATOM 765 N N . THR A 1 92 ? 2.017 10.870 17.475 1.00 58.75 92 THR A N 1
ATOM 766 C CA . THR A 1 92 ? 1.083 10.324 18.462 1.00 58.75 92 THR A CA 1
ATOM 767 C C . THR A 1 92 ? -0.322 10.524 17.922 1.00 58.75 92 THR A C 1
ATOM 769 O O . THR A 1 92 ? -0.720 11.664 17.686 1.00 58.75 92 THR A O 1
ATOM 772 N N . VAL A 1 93 ? -1.075 9.436 17.737 1.00 64.69 93 VAL A N 1
ATOM 773 C CA . VAL A 1 93 ? -2.512 9.521 17.436 1.00 64.69 93 VAL A CA 1
ATOM 774 C C . VAL A 1 93 ? -3.181 10.247 18.605 1.00 64.69 93 VAL A C 1
ATOM 776 O O . VAL A 1 93 ? -3.126 9.767 19.739 1.00 64.69 93 VAL A O 1
ATOM 779 N N . LYS A 1 94 ? -3.700 11.456 18.347 1.00 59.59 94 LYS A N 1
ATOM 780 C CA . LYS A 1 94 ? -4.230 12.360 19.384 1.00 59.59 94 LYS A CA 1
ATOM 781 C C . LYS A 1 94 ? -5.658 12.015 19.794 1.00 59.59 94 LYS A C 1
ATOM 783 O O . LYS A 1 94 ? -6.026 12.280 20.940 1.00 59.59 94 LYS A O 1
ATOM 788 N N . ASP A 1 95 ? -6.421 11.397 18.897 1.00 67.06 95 ASP A N 1
ATOM 789 C CA . ASP A 1 95 ? -7.789 10.990 19.177 1.00 67.06 95 ASP A CA 1
ATOM 790 C C . ASP A 1 95 ? -7.806 9.789 20.140 1.00 67.06 95 ASP A C 1
ATOM 792 O O . ASP A 1 95 ? -7.406 8.671 19.811 1.00 67.06 95 ASP A O 1
ATOM 796 N N . LYS A 1 96 ? -8.265 10.040 21.372 1.00 62.34 96 LYS A N 1
ATOM 797 C CA . LYS A 1 96 ? -8.377 9.034 22.440 1.00 62.34 96 LYS A CA 1
ATOM 798 C C . LYS A 1 96 ? -9.560 8.078 22.251 1.00 62.34 96 LYS A C 1
ATOM 800 O O . LYS A 1 96 ? -9.701 7.152 23.056 1.00 62.34 96 LYS A O 1
ATOM 805 N N . GLN A 1 97 ? -10.428 8.315 21.266 1.00 77.12 97 GLN A N 1
ATOM 806 C CA . GLN A 1 97 ? -11.604 7.482 21.018 1.00 77.12 97 GLN A CA 1
ATOM 807 C C . GLN A 1 97 ? -11.322 6.318 20.072 1.00 77.12 97 GLN A C 1
ATOM 809 O O . GLN A 1 97 ? -12.048 5.333 20.141 1.00 77.12 97 GLN A O 1
ATOM 814 N N . ILE A 1 98 ? -10.257 6.379 1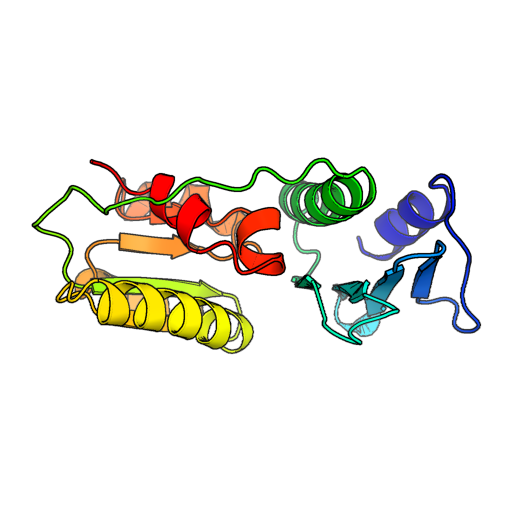9.267 1.00 88.25 98 ILE A N 1
ATOM 815 C CA . ILE A 1 98 ? -9.899 5.287 18.356 1.00 88.25 98 ILE A CA 1
ATOM 816 C C . ILE A 1 98 ? -9.533 4.041 19.162 1.00 88.25 98 ILE A C 1
ATOM 818 O O . ILE A 1 98 ? -8.654 4.076 20.027 1.00 88.25 98 ILE A O 1
ATOM 822 N N . ARG A 1 99 ? -10.205 2.931 18.859 1.00 92.69 99 ARG A N 1
ATOM 823 C CA . ARG A 1 99 ? -9.986 1.600 19.436 1.00 92.69 99 ARG A CA 1
ATOM 824 C C . ARG A 1 99 ? -9.685 0.558 18.379 1.00 92.69 99 ARG A C 1
ATOM 826 O O . ARG A 1 99 ? -8.922 -0.359 18.667 1.00 92.69 99 ARG A O 1
ATOM 833 N N . ARG A 1 100 ? -10.287 0.654 17.193 1.00 95.81 100 ARG A N 1
ATOM 834 C CA . ARG A 1 100 ? -10.183 -0.380 16.160 1.00 95.81 100 ARG A CA 1
ATOM 835 C C . ARG A 1 100 ? -9.992 0.228 14.780 1.00 95.81 100 ARG A C 1
ATOM 837 O O . ARG A 1 100 ? -10.822 1.003 14.309 1.00 95.81 100 ARG A O 1
ATOM 844 N N . ILE A 1 101 ? -8.920 -0.176 14.113 1.00 95.75 101 ILE A N 1
ATOM 845 C CA . ILE A 1 101 ? -8.609 0.209 12.737 1.00 95.75 101 ILE A CA 1
ATOM 846 C C . ILE A 1 101 ? -8.626 -1.051 11.877 1.00 95.75 101 ILE A C 1
ATOM 848 O O . ILE A 1 101 ? -8.047 -2.068 12.248 1.00 95.75 101 ILE A O 1
ATOM 852 N N . LEU A 1 102 ? -9.278 -0.980 10.720 1.00 96.31 102 LEU A N 1
ATOM 853 C CA . LEU A 1 102 ? -9.221 -2.032 9.711 1.00 96.31 102 LEU A CA 1
ATOM 854 C C . LEU A 1 102 ? -8.356 -1.586 8.538 1.00 96.31 102 LEU A C 1
ATOM 856 O O . LEU A 1 102 ? -8.554 -0.494 8.010 1.00 96.31 102 LEU A O 1
ATOM 860 N N . ILE A 1 103 ? -7.461 -2.450 8.072 1.00 95.62 103 ILE A N 1
ATOM 861 C CA . ILE A 1 103 ? -6.737 -2.270 6.813 1.00 95.62 103 ILE A CA 1
ATOM 862 C C . ILE A 1 103 ? -7.313 -3.232 5.782 1.00 95.62 103 ILE A C 1
ATOM 864 O O . ILE A 1 103 ? -7.351 -4.441 6.005 1.00 95.62 103 ILE A O 1
ATOM 868 N N . SER A 1 104 ? -7.762 -2.714 4.641 1.00 94.44 104 SER A N 1
ATOM 869 C CA . SER A 1 104 ? -8.353 -3.555 3.599 1.00 94.44 104 SER A CA 1
ATOM 870 C C . SER A 1 104 ? -7.589 -3.473 2.287 1.00 94.44 104 SER A C 1
ATOM 872 O O . SER A 1 104 ? -7.246 -2.387 1.818 1.00 94.44 104 SER A O 1
ATOM 874 N N . CYS A 1 105 ? -7.328 -4.635 1.689 1.00 89.44 105 CYS A N 1
ATOM 875 C CA . CYS A 1 105 ? -6.779 -4.764 0.340 1.00 89.44 105 CYS A CA 1
ATOM 876 C C . CYS A 1 105 ? -7.582 -5.790 -0.479 1.00 89.44 105 CYS A C 1
ATOM 878 O O . CYS A 1 105 ? -8.684 -6.185 -0.103 1.00 89.44 105 CYS A O 1
ATOM 880 N N . THR A 1 106 ? -7.056 -6.218 -1.626 1.00 85.31 106 THR A N 1
ATOM 881 C CA . THR A 1 106 ? -7.711 -7.211 -2.487 1.00 85.31 106 THR A CA 1
ATOM 882 C C . THR A 1 106 ? -7.813 -8.598 -1.846 1.00 85.31 106 THR A C 1
ATOM 884 O O . THR A 1 106 ? -8.884 -9.191 -1.903 1.00 85.31 106 THR A O 1
ATOM 887 N N . SER A 1 107 ? -6.736 -9.117 -1.244 1.00 77.81 107 SER A N 1
ATOM 888 C CA . SER A 1 107 ? -6.647 -10.519 -0.782 1.00 77.81 107 SER A CA 1
ATOM 889 C C . SER A 1 107 ? -6.260 -10.706 0.691 1.00 77.81 107 SER A C 1
ATOM 891 O O . SER A 1 107 ? -6.094 -11.834 1.140 1.00 77.81 107 SER A O 1
ATOM 893 N N . GLY A 1 108 ? -6.078 -9.628 1.453 1.00 72.25 108 GLY A N 1
ATOM 894 C CA . GLY A 1 108 ? -5.724 -9.677 2.877 1.00 72.25 108 GLY A CA 1
ATOM 895 C C . GLY A 1 108 ? -4.230 -9.873 3.185 1.00 72.25 108 GLY A C 1
ATOM 896 O O . GLY A 1 108 ? -3.784 -9.474 4.258 1.00 72.25 108 GLY A O 1
ATOM 897 N N . PHE A 1 109 ? -3.430 -10.419 2.260 1.00 74.19 109 PHE A N 1
ATOM 898 C CA . PHE A 1 109 ? -2.043 -10.824 2.547 1.00 74.19 109 PHE A CA 1
ATOM 899 C C . PHE A 1 109 ? -1.094 -9.646 2.828 1.00 74.19 109 PHE A C 1
ATOM 901 O O . PHE A 1 109 ? -0.558 -9.518 3.926 1.00 74.19 109 PHE A O 1
ATOM 908 N N . THR A 1 110 ? -0.911 -8.735 1.868 1.00 75.44 110 THR A N 1
ATOM 909 C CA . THR A 1 110 ? -0.038 -7.559 2.046 1.00 75.44 110 THR A CA 1
ATOM 910 C C . THR A 1 110 ? -0.583 -6.578 3.084 1.00 75.44 110 THR A C 1
ATOM 912 O O . THR A 1 110 ? 0.192 -5.925 3.778 1.00 75.44 110 THR A O 1
ATOM 915 N N . SER A 1 111 ? -1.908 -6.494 3.247 1.00 82.81 111 SER A N 1
ATOM 916 C CA . SER A 1 111 ? -2.515 -5.683 4.308 1.00 82.81 111 SER A CA 1
ATOM 917 C C . SER A 1 111 ? -2.232 -6.234 5.702 1.00 82.81 111 SER A C 1
ATOM 919 O O . SER A 1 111 ? -2.082 -5.437 6.619 1.00 82.81 111 SER A O 1
ATOM 921 N N . ALA A 1 112 ? -2.120 -7.557 5.874 1.00 89.19 112 ALA A N 1
ATOM 922 C CA . ALA A 1 112 ? -1.783 -8.153 7.166 1.00 89.19 112 ALA A CA 1
ATOM 923 C C . ALA A 1 112 ? -0.367 -7.770 7.613 1.00 89.19 112 ALA A C 1
ATOM 925 O O . ALA A 1 112 ? -0.162 -7.432 8.775 1.00 89.19 112 ALA A O 1
ATOM 926 N N . TYR A 1 113 ? 0.599 -7.739 6.687 1.00 90.00 113 TYR A N 1
ATOM 927 C CA . TYR A 1 113 ? 1.951 -7.263 6.993 1.00 90.00 113 TYR A CA 1
ATOM 928 C C . TYR A 1 113 ? 1.943 -5.809 7.486 1.00 90.00 113 TYR A C 1
ATOM 930 O O . TYR A 1 113 ? 2.463 -5.514 8.561 1.00 90.00 113 TYR A O 1
ATOM 938 N N . PHE A 1 114 ? 1.285 -4.910 6.750 1.00 92.50 114 PHE A N 1
ATOM 939 C CA . PHE A 1 114 ? 1.201 -3.502 7.141 1.00 92.50 114 PHE A CA 1
ATOM 940 C C . PHE A 1 114 ? 0.409 -3.300 8.449 1.00 92.50 114 PHE A C 1
ATOM 942 O O . PHE A 1 114 ? 0.793 -2.482 9.286 1.00 92.50 114 PHE A O 1
ATOM 949 N N . ALA A 1 115 ? -0.654 -4.082 8.674 1.00 94.38 115 ALA A N 1
ATOM 950 C CA . ALA A 1 115 ? -1.402 -4.089 9.932 1.00 94.38 115 ALA A CA 1
ATOM 951 C C . ALA A 1 115 ? -0.529 -4.527 11.116 1.00 94.38 115 ALA A C 1
ATOM 953 O O . ALA A 1 115 ? -0.572 -3.885 12.161 1.00 94.38 115 ALA A O 1
ATOM 954 N N . ASN A 1 116 ? 0.325 -5.540 10.939 1.00 94.75 116 ASN A N 1
ATOM 955 C CA . ASN A 1 116 ? 1.267 -5.979 11.970 1.00 94.75 116 ASN A CA 1
ATOM 956 C C . ASN A 1 116 ? 2.293 -4.890 12.317 1.00 94.75 116 ASN A C 1
ATOM 958 O O . ASN A 1 116 ? 2.542 -4.646 13.498 1.00 94.75 116 ASN A O 1
ATOM 962 N N . LEU A 1 117 ? 2.850 -4.195 11.314 1.00 93.88 117 LEU A N 1
ATOM 963 C CA . LEU A 1 117 ? 3.736 -3.044 11.550 1.00 93.88 117 LEU A CA 1
ATOM 964 C C . LEU A 1 117 ? 3.017 -1.951 12.356 1.00 93.88 117 LEU A C 1
ATOM 966 O O . LEU A 1 117 ? 3.581 -1.373 13.289 1.00 93.88 117 LEU A O 1
ATOM 970 N N . MET A 1 118 ? 1.754 -1.688 12.015 1.00 94.50 118 MET A N 1
ATOM 971 C CA . MET A 1 118 ? 0.937 -0.691 12.697 1.00 94.50 118 MET A CA 1
ATOM 972 C C . MET A 1 118 ? 0.601 -1.087 14.135 1.00 94.50 118 MET A C 1
ATOM 974 O O . MET A 1 118 ? 0.754 -0.265 15.042 1.00 94.50 118 MET A O 1
ATOM 978 N N . GLN A 1 119 ? 0.217 -2.344 14.356 1.00 95.94 119 GLN A N 1
ATOM 979 C CA . GLN A 1 119 ? -0.052 -2.890 15.681 1.00 95.94 119 GLN A CA 1
ATOM 980 C C . GLN A 1 119 ? 1.192 -2.813 16.571 1.00 95.94 119 GLN A C 1
ATOM 982 O O . GLN A 1 119 ? 1.122 -2.259 17.666 1.00 95.94 119 GLN A O 1
ATOM 987 N N . ALA A 1 120 ? 2.355 -3.249 16.073 1.00 94.50 120 ALA A N 1
ATOM 988 C CA . ALA A 1 120 ? 3.612 -3.196 16.822 1.00 94.50 120 ALA A CA 1
ATOM 989 C C . ALA A 1 120 ? 3.969 -1.766 17.270 1.00 94.50 120 ALA A C 1
ATOM 991 O O . ALA A 1 120 ? 4.477 -1.548 18.377 1.00 94.50 120 ALA A O 1
ATOM 992 N N . MET A 1 121 ? 3.672 -0.765 16.435 1.00 91.56 121 MET A N 1
ATOM 993 C CA . MET A 1 121 ? 3.876 0.636 16.794 1.00 91.56 121 MET A CA 1
ATOM 994 C C . MET A 1 121 ? 2.917 1.097 17.909 1.00 91.56 121 MET A C 1
ATOM 996 O O . MET A 1 121 ? 3.351 1.811 18.820 1.00 91.56 121 MET A O 1
ATOM 1000 N N . PHE A 1 122 ? 1.640 0.703 17.868 1.00 91.56 122 PHE A N 1
ATOM 1001 C CA . PHE A 1 122 ? 0.682 1.003 18.940 1.00 91.56 122 PHE A CA 1
ATOM 1002 C C . PHE A 1 122 ? 1.041 0.303 20.252 1.00 91.56 122 PHE A C 1
ATOM 1004 O O . PHE A 1 122 ? 1.016 0.949 21.304 1.00 91.56 122 PHE A O 1
ATOM 1011 N N . ASP A 1 123 ? 1.474 -0.955 20.186 1.00 92.19 123 ASP A N 1
ATOM 1012 C CA . ASP A 1 123 ? 1.917 -1.737 21.343 1.00 92.19 123 ASP A CA 1
ATOM 1013 C C . ASP A 1 123 ? 3.136 -1.090 22.010 1.00 92.19 123 ASP A C 1
ATOM 1015 O O . ASP A 1 123 ? 3.153 -0.876 23.225 1.00 92.19 123 ASP A O 1
ATOM 1019 N N . THR A 1 124 ? 4.121 -0.667 21.207 1.00 91.31 124 THR A N 1
ATOM 1020 C CA . THR A 1 124 ? 5.311 0.063 21.683 1.00 91.31 124 THR A CA 1
ATOM 1021 C C . THR A 1 124 ? 4.925 1.354 22.409 1.00 91.31 124 THR A C 1
ATOM 1023 O O . THR A 1 124 ? 5.521 1.714 23.427 1.00 91.31 124 THR A O 1
ATOM 1026 N N . LYS A 1 125 ? 3.890 2.048 21.918 1.00 87.69 125 LYS A N 1
ATOM 1027 C CA . LYS A 1 125 ? 3.348 3.275 22.523 1.00 87.69 125 LYS A CA 1
ATOM 1028 C C . LYS A 1 125 ? 2.339 3.010 23.645 1.00 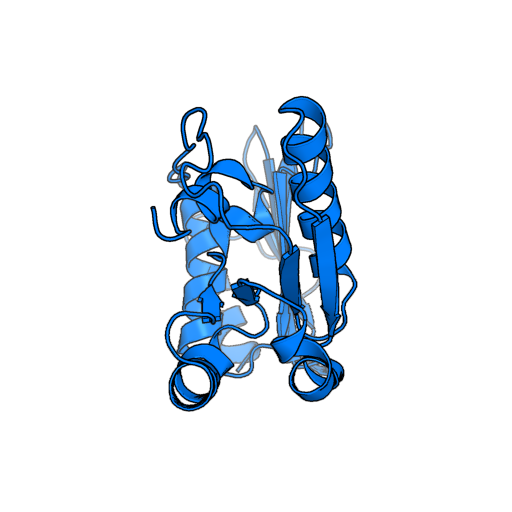87.69 125 LYS A C 1
ATOM 1030 O O . LYS A 1 125 ? 1.823 3.970 24.218 1.00 87.69 125 LYS A O 1
ATOM 1035 N N . LYS A 1 126 ? 2.061 1.742 23.971 1.00 88.44 126 LYS A N 1
ATOM 1036 C CA . LYS A 1 126 ? 1.051 1.311 24.952 1.00 88.44 126 LYS A CA 1
ATOM 1037 C C . LYS A 1 126 ? -0.334 1.910 24.672 1.00 88.44 126 LYS A C 1
ATOM 1039 O O . LYS A 1 126 ? -1.073 2.248 25.598 1.00 88.44 126 LYS A O 1
ATOM 1044 N N . GLN A 1 127 ? -0.675 2.079 23.396 1.00 88.06 127 GLN A N 1
ATOM 1045 C CA . GLN A 1 127 ? -1.993 2.544 22.973 1.00 88.06 127 GLN A CA 1
ATOM 1046 C C . GLN A 1 127 ? -2.917 1.334 22.827 1.00 88.06 127 GLN A C 1
ATOM 1048 O O . GLN A 1 127 ? -2.595 0.387 22.121 1.00 88.06 127 GLN A O 1
ATOM 1053 N N . ALA A 1 128 ? -4.073 1.367 23.493 1.00 91.31 128 ALA A N 1
ATOM 1054 C CA . ALA A 1 128 ? -5.073 0.300 23.430 1.00 91.31 128 ALA A CA 1
ATOM 1055 C C . ALA A 1 128 ? -5.901 0.396 22.135 1.00 91.31 128 ALA A C 1
ATOM 1057 O O . ALA A 1 128 ? -7.095 0.709 22.178 1.00 91.31 128 ALA A O 1
ATOM 1058 N N . ILE A 1 129 ? -5.222 0.192 21.004 1.00 93.06 129 ILE A N 1
ATOM 1059 C CA . ILE A 1 129 ? -5.768 0.187 19.646 1.00 93.06 129 ILE A CA 1
ATOM 1060 C C . ILE A 1 129 ? -5.476 -1.181 19.030 1.00 93.06 129 ILE A C 1
ATOM 1062 O O . ILE A 1 129 ? -4.351 -1.674 19.112 1.00 93.06 129 ILE A O 1
ATOM 1066 N N . THR A 1 130 ? -6.488 -1.778 18.411 1.00 96.00 130 THR A N 1
ATOM 1067 C CA . THR A 1 130 ? -6.378 -3.018 17.640 1.00 96.00 130 THR A CA 1
ATOM 1068 C C . THR A 1 130 ? -6.408 -2.702 16.152 1.00 96.00 130 THR A C 1
ATOM 1070 O O . THR A 1 130 ? -7.257 -1.931 15.695 1.00 96.00 130 THR A O 1
ATOM 1073 N N . VAL A 1 131 ? -5.497 -3.309 15.400 1.00 96.81 131 VAL A N 1
ATOM 1074 C CA . VAL A 1 131 ? -5.408 -3.190 13.948 1.00 96.81 131 VAL A CA 1
ATOM 1075 C C . VAL A 1 131 ? -5.640 -4.558 13.326 1.00 96.81 131 VAL A C 1
ATOM 1077 O O . VAL A 1 131 ? -4.855 -5.478 13.534 1.00 96.81 131 VAL A O 1
ATOM 1080 N N . ASP A 1 132 ? -6.702 -4.669 12.537 1.00 96.12 132 ASP A N 1
ATOM 1081 C CA . ASP A 1 132 ? -7.039 -5.888 11.805 1.00 96.12 132 ASP A CA 1
ATOM 1082 C C . ASP A 1 132 ? -6.788 -5.696 10.302 1.00 96.12 132 ASP A C 1
ATOM 1084 O O . ASP A 1 132 ? -6.735 -4.569 9.800 1.00 96.12 132 ASP A O 1
ATOM 1088 N N . ALA A 1 133 ? -6.682 -6.800 9.559 1.00 95.31 133 ALA A N 1
ATOM 1089 C CA . ALA A 1 133 ? -6.629 -6.790 8.101 1.00 95.31 133 ALA A CA 1
ATOM 1090 C C . ALA A 1 133 ? -7.664 -7.746 7.503 1.00 95.31 133 ALA A C 1
A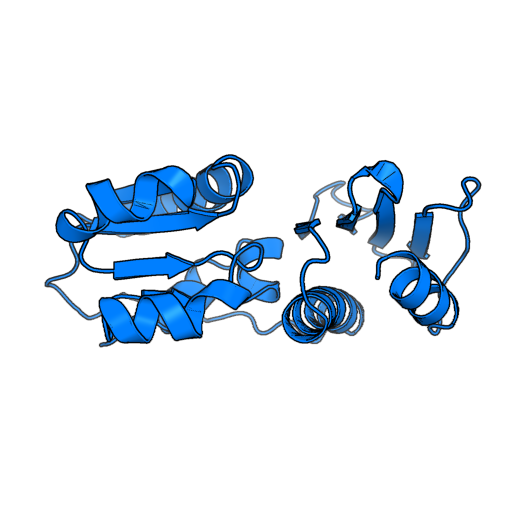TOM 1092 O O . ALA A 1 133 ? -7.708 -8.912 7.887 1.00 95.31 133 ALA A O 1
ATOM 1093 N N . LEU A 1 134 ? -8.464 -7.271 6.541 1.00 94.12 134 LEU A N 1
ATOM 1094 C CA . LEU A 1 134 ? -9.489 -8.078 5.862 1.00 94.12 134 LEU A CA 1
ATOM 1095 C C . LEU A 1 134 ? -9.507 -7.819 4.350 1.00 94.12 134 LEU A C 1
ATOM 1097 O O . LEU A 1 134 ? -9.301 -6.679 3.910 1.00 94.12 134 LEU A O 1
ATOM 1101 N N . PRO A 1 135 ? -9.807 -8.839 3.527 1.00 93.31 135 PRO A N 1
ATOM 1102 C CA . PRO A 1 135 ? -10.042 -8.626 2.107 1.00 93.31 135 PRO A CA 1
ATOM 1103 C C . PRO A 1 135 ? -11.286 -7.755 1.886 1.00 93.31 135 PRO A C 1
ATOM 1105 O O . PRO A 1 135 ? -12.241 -7.769 2.666 1.00 93.31 135 PRO A O 1
ATOM 1108 N N . ILE A 1 136 ? -11.300 -7.022 0.774 1.00 92.50 136 ILE A N 1
ATOM 1109 C CA . ILE A 1 136 ? -12.409 -6.134 0.399 1.00 92.50 136 ILE A CA 1
ATOM 1110 C C . ILE A 1 136 ? -13.767 -6.849 0.333 1.00 92.50 136 ILE A C 1
ATOM 1112 O O . ILE A 1 136 ? -14.801 -6.238 0.583 1.00 92.50 136 ILE A O 1
ATOM 1116 N N . THR A 1 137 ? -13.769 -8.149 0.037 1.00 93.38 137 THR A N 1
ATOM 1117 C CA . THR A 1 137 ? -14.973 -8.988 -0.023 1.00 93.38 137 THR A CA 1
ATOM 1118 C C . THR A 1 137 ? -15.685 -9.131 1.320 1.00 93.38 137 THR A C 1
ATOM 1120 O O . THR A 1 137 ? -16.880 -9.403 1.339 1.00 93.38 137 THR A O 1
ATOM 1123 N N . GLU A 1 138 ? -14.979 -8.937 2.434 1.00 93.75 138 GLU A N 1
ATOM 1124 C CA . GLU A 1 138 ? -15.532 -9.056 3.789 1.00 93.75 138 GLU A CA 1
ATOM 1125 C C . GLU A 1 138 ? -15.831 -7.695 4.428 1.00 93.75 138 GLU A C 1
ATOM 1127 O O . GLU A 1 138 ? -16.575 -7.627 5.412 1.00 93.75 138 GLU A O 1
ATOM 1132 N N . LEU A 1 139 ? -15.305 -6.607 3.847 1.00 93.88 139 LEU A N 1
ATOM 1133 C CA . LEU A 1 139 ? -15.376 -5.258 4.407 1.00 93.88 139 LEU A CA 1
ATOM 1134 C C . LEU A 1 139 ? -16.804 -4.858 4.786 1.00 93.88 139 LEU A C 1
ATOM 1136 O O . LEU A 1 139 ? -17.034 -4.405 5.902 1.00 93.88 139 LEU A O 1
ATOM 1140 N N . GLU A 1 140 ? -17.764 -5.030 3.878 1.00 92.94 140 GLU A N 1
ATOM 1141 C CA . GLU A 1 140 ? -19.143 -4.574 4.089 1.00 92.94 140 GLU A CA 1
ATOM 1142 C C . GLU A 1 140 ? -19.803 -5.221 5.312 1.00 92.94 140 GLU A C 1
ATOM 1144 O O . GLU A 1 140 ? -20.543 -4.550 6.024 1.00 92.94 140 GLU A O 1
ATOM 1149 N N . SER A 1 141 ? -19.498 -6.489 5.588 1.00 93.94 141 SER A N 1
ATOM 1150 C CA . SER A 1 141 ? -20.062 -7.214 6.732 1.00 93.94 141 SER A CA 1
ATOM 1151 C C . SER A 1 141 ? -19.413 -6.858 8.071 1.00 93.94 141 SER A C 1
ATOM 1153 O O . SER A 1 141 ? -20.000 -7.104 9.121 1.00 93.94 141 SER A O 1
ATOM 1155 N N . GLN A 1 142 ? -18.205 -6.288 8.040 1.00 95.06 142 GLN A N 1
ATOM 1156 C CA . GLN A 1 142 ? -17.391 -6.062 9.234 1.00 95.06 142 GLN A CA 1
ATOM 1157 C C . GLN A 1 142 ? -17.192 -4.590 9.572 1.00 95.06 142 GLN A C 1
ATOM 1159 O O . GLN A 1 142 ? -16.806 -4.275 10.696 1.00 95.06 142 GLN A O 1
ATOM 1164 N N . ILE A 1 143 ? -17.451 -3.687 8.624 1.00 95.06 143 ILE A N 1
ATOM 1165 C CA . ILE A 1 143 ? -17.100 -2.271 8.727 1.00 95.06 143 ILE A CA 1
ATOM 1166 C C . ILE A 1 143 ? -17.616 -1.615 10.005 1.00 95.06 143 ILE A C 1
ATOM 1168 O O . ILE A 1 143 ? -16.903 -0.795 10.575 1.00 95.06 143 ILE A O 1
ATOM 1172 N N . ASP A 1 144 ? -18.802 -1.976 10.492 1.00 94.88 144 ASP A N 1
ATOM 1173 C CA . ASP A 1 144 ? -19.417 -1.369 11.679 1.00 94.88 144 ASP A CA 1
ATOM 1174 C C . ASP A 1 144 ? -18.645 -1.636 12.981 1.00 94.88 144 ASP A C 1
ATOM 1176 O O . ASP A 1 144 ? -18.766 -0.856 13.923 1.00 94.88 144 ASP A O 1
ATOM 1180 N N . HIS A 1 145 ? -17.773 -2.648 13.017 1.00 96.06 145 HIS A N 1
ATOM 1181 C CA . HIS A 1 145 ? -16.934 -2.973 14.178 1.00 96.06 145 HIS A CA 1
ATOM 1182 C C . HIS A 1 145 ? -15.671 -2.109 14.312 1.00 96.06 145 HIS A C 1
ATOM 1184 O O . HIS A 1 145 ? -14.922 -2.271 15.275 1.00 96.06 145 HIS A O 1
ATOM 1190 N N . TYR A 1 146 ? -15.404 -1.221 13.356 1.00 96.38 146 TYR A N 1
ATOM 1191 C CA . TYR A 1 146 ? -14.181 -0.418 13.303 1.00 96.38 146 TYR A CA 1
ATOM 1192 C C . TYR A 1 146 ? -14.476 1.068 13.469 1.00 96.38 146 TYR A C 1
ATOM 1194 O O . TYR A 1 146 ? -15.566 1.517 13.134 1.00 96.38 146 TYR A O 1
ATOM 1202 N N . ASP A 1 147 ? -13.510 1.855 13.932 1.00 94.81 147 ASP A N 1
ATOM 1203 C CA . ASP A 1 147 ? -13.629 3.319 13.959 1.00 94.81 147 ASP A CA 1
ATOM 1204 C C . ASP A 1 147 ? -13.225 3.910 12.609 1.00 94.81 147 ASP A C 1
ATOM 1206 O O . ASP A 1 147 ? -13.905 4.785 12.076 1.00 94.81 147 ASP A O 1
ATOM 1210 N N . TYR A 1 148 ? -12.157 3.362 12.021 1.00 94.75 148 TYR A N 1
ATOM 1211 C CA . TYR A 1 148 ? -11.631 3.751 10.717 1.00 94.75 148 TYR A CA 1
ATOM 1212 C C . TYR A 1 148 ? -11.281 2.533 9.866 1.00 94.75 148 TYR A C 1
ATOM 1214 O O . TYR A 1 148 ? -10.831 1.502 10.369 1.00 94.75 148 TYR A O 1
ATOM 1222 N N . VAL A 1 149 ? -11.450 2.690 8.555 1.00 95.50 149 VAL A N 1
ATOM 1223 C CA . VAL A 1 149 ? -11.004 1.736 7.541 1.00 95.50 149 VAL A CA 1
ATOM 1224 C C . VAL A 1 149 ? -9.983 2.428 6.649 1.00 95.50 149 VAL A C 1
ATOM 1226 O O . VAL A 1 149 ? -10.298 3.403 5.964 1.00 95.50 149 VAL A O 1
ATOM 1229 N N . LEU A 1 150 ? -8.764 1.903 6.637 1.00 95.25 150 LEU A N 1
ATOM 1230 C CA . LEU A 1 150 ? -7.680 2.340 5.775 1.00 95.25 150 LEU A CA 1
ATOM 1231 C C . LEU A 1 150 ? -7.650 1.460 4.521 1.00 95.25 150 LEU A C 1
ATOM 1233 O O . LEU A 1 150 ? -7.351 0.265 4.581 1.00 95.25 150 LEU A O 1
ATOM 1237 N N . LEU A 1 151 ? -7.969 2.047 3.369 1.00 94.94 151 LEU A N 1
ATOM 1238 C CA . LEU A 1 151 ? -7.883 1.356 2.087 1.00 94.94 151 LEU A CA 1
ATOM 1239 C C . LEU A 1 151 ? -6.431 1.324 1.621 1.00 94.94 151 LEU A C 1
ATOM 1241 O O . LEU A 1 151 ? -5.802 2.374 1.453 1.00 94.94 151 LEU A O 1
ATOM 1245 N N . ALA A 1 152 ? -5.917 0.124 1.382 1.00 94.25 152 ALA A N 1
ATOM 1246 C CA . ALA A 1 152 ? -4.610 -0.062 0.785 1.00 94.25 152 ALA A CA 1
ATOM 1247 C C . ALA A 1 152 ? -4.615 0.382 -0.697 1.00 94.25 152 ALA A C 1
ATOM 1249 O O . ALA A 1 152 ? -5.674 0.386 -1.345 1.00 94.25 152 ALA A O 1
ATOM 1250 N N . PRO A 1 153 ? -3.447 0.721 -1.272 1.00 92.12 153 PRO A N 1
ATOM 1251 C CA . PRO A 1 153 ? -3.352 1.262 -2.630 1.00 92.12 153 PRO A CA 1
ATOM 1252 C C . PRO A 1 153 ? -3.982 0.362 -3.701 1.00 92.12 153 PRO A C 1
ATOM 1254 O O . PRO A 1 153 ? -4.528 0.857 -4.685 1.00 92.12 153 PRO A O 1
ATOM 1257 N N . GLN A 1 154 ? -3.982 -0.960 -3.489 1.00 89.94 154 GLN A N 1
ATOM 1258 C CA . GLN A 1 154 ? -4.553 -1.945 -4.417 1.00 89.94 154 GLN A CA 1
ATOM 1259 C C . GLN A 1 154 ? -6.059 -1.765 -4.651 1.00 89.94 154 GLN A C 1
ATOM 1261 O O . GLN A 1 154 ? -6.576 -2.200 -5.678 1.00 89.94 154 GLN A O 1
ATOM 1266 N N . ILE A 1 155 ? -6.773 -1.157 -3.700 1.00 92.00 155 ILE A N 1
ATOM 1267 C CA . ILE A 1 155 ? -8.223 -0.941 -3.777 1.00 92.00 155 ILE A CA 1
ATOM 1268 C C . ILE A 1 155 ? -8.608 0.538 -3.674 1.00 92.00 155 ILE A C 1
ATOM 1270 O O . ILE A 1 155 ? -9.778 0.863 -3.474 1.00 92.00 155 ILE A O 1
ATOM 1274 N N . ALA A 1 156 ? -7.646 1.452 -3.847 1.00 90.62 156 ALA A N 1
ATOM 1275 C CA . ALA A 1 156 ? -7.872 2.892 -3.727 1.00 90.62 156 ALA A CA 1
ATOM 1276 C C . ALA A 1 156 ? -8.938 3.428 -4.705 1.00 90.62 156 ALA A C 1
ATOM 1278 O O . ALA A 1 156 ? -9.611 4.412 -4.395 1.00 90.62 156 ALA A O 1
ATOM 1279 N N . TYR A 1 157 ? -9.151 2.761 -5.844 1.00 89.25 157 TYR A N 1
ATOM 1280 C CA . TYR A 1 157 ? -10.205 3.086 -6.811 1.00 89.25 157 TYR A CA 1
ATOM 1281 C C . TYR A 1 157 ? -11.629 2.975 -6.239 1.00 89.25 157 TYR A C 1
ATOM 1283 O O . TYR A 1 157 ? -12.538 3.637 -6.738 1.00 89.25 157 TYR A O 1
ATOM 1291 N N . LEU A 1 158 ? -11.833 2.194 -5.169 1.00 92.44 158 LEU A N 1
ATOM 1292 C CA . LEU A 1 158 ? -13.122 2.062 -4.477 1.00 92.44 158 LEU A CA 1
ATOM 1293 C C . LEU A 1 158 ? -13.408 3.213 -3.506 1.00 92.44 158 LEU A C 1
ATOM 1295 O O . LEU A 1 158 ? -14.523 3.331 -2.999 1.00 92.44 158 LEU A O 1
ATOM 1299 N N . TYR A 1 159 ? -12.426 4.079 -3.246 1.00 93.19 159 TYR A N 1
ATOM 1300 C CA . TYR A 1 159 ? -12.555 5.162 -2.276 1.00 93.19 159 TYR A CA 1
ATOM 1301 C C . TYR A 1 159 ? -13.769 6.077 -2.513 1.00 93.19 159 TYR A C 1
ATOM 1303 O O . TYR A 1 159 ? -14.493 6.320 -1.547 1.00 93.19 159 TYR A O 1
ATOM 1311 N N . PRO A 1 160 ? -14.076 6.551 -3.743 1.00 92.81 160 PRO A N 1
ATOM 1312 C CA . PRO A 1 160 ? -15.257 7.390 -3.968 1.00 92.81 160 PRO A CA 1
ATOM 1313 C C . PRO A 1 160 ? -16.570 6.686 -3.596 1.00 92.81 160 PRO A C 1
ATOM 1315 O O . PRO A 1 160 ? -17.436 7.286 -2.969 1.00 92.81 160 PRO A O 1
ATOM 1318 N N . GLN A 1 161 ? -16.697 5.397 -3.923 1.00 94.44 161 GLN A N 1
ATOM 1319 C CA . GLN A 1 161 ? -17.893 4.608 -3.623 1.00 94.44 161 GLN A CA 1
ATOM 1320 C C . GLN A 1 161 ? -18.041 4.357 -2.116 1.00 94.44 161 GLN A C 1
ATOM 1322 O O . GLN A 1 161 ? -19.119 4.530 -1.549 1.00 94.44 161 GLN A O 1
ATOM 1327 N N . LEU A 1 162 ? -16.953 3.957 -1.455 1.00 95.25 162 LEU A N 1
ATOM 1328 C CA . LEU A 1 162 ? -16.968 3.633 -0.030 1.00 95.25 162 LEU A CA 1
ATOM 1329 C C . LEU A 1 162 ? -17.155 4.885 0.832 1.00 95.25 162 LEU A C 1
ATOM 1331 O O . LEU A 1 162 ? -17.919 4.848 1.792 1.00 95.25 162 LEU A O 1
ATOM 1335 N N . THR A 1 163 ? -16.537 6.012 0.476 1.00 95.50 163 THR A N 1
ATOM 1336 C CA . THR A 1 163 ? -16.760 7.284 1.188 1.00 95.50 163 THR A CA 1
ATOM 1337 C C . THR A 1 163 ? -18.176 7.816 1.003 1.00 95.50 163 THR A C 1
ATOM 1339 O O . THR A 1 163 ? -18.734 8.368 1.947 1.00 95.50 163 THR A O 1
ATOM 1342 N N . GLN A 1 164 ? -18.802 7.610 -0.160 1.00 96.75 164 GLN A N 1
ATOM 1343 C CA . GLN A 1 164 ? -20.211 7.960 -0.351 1.00 96.75 164 GLN A CA 1
ATOM 1344 C C . GLN A 1 164 ? -21.129 7.177 0.603 1.00 96.75 164 GLN A C 1
ATOM 1346 O O . GLN A 1 164 ? -22.118 7.727 1.084 1.00 96.75 164 GLN A O 1
ATOM 1351 N N . LYS A 1 165 ? -20.801 5.911 0.890 1.00 96.12 165 LYS A N 1
ATOM 1352 C CA . LYS A 1 165 ? -21.612 5.031 1.745 1.00 96.12 165 LYS A CA 1
ATOM 1353 C C . LYS A 1 165 ? -21.306 5.173 3.240 1.00 96.12 165 LYS A C 1
ATOM 1355 O O . LYS A 1 165 ? -22.226 5.158 4.048 1.00 96.12 165 LYS A O 1
ATOM 1360 N N . TYR A 1 166 ? -20.033 5.317 3.604 1.00 95.50 166 TYR A N 1
ATOM 1361 C CA . TYR A 1 166 ? -19.554 5.234 4.992 1.00 95.50 166 TYR A CA 1
ATOM 1362 C C . TYR A 1 166 ? -18.893 6.528 5.499 1.00 95.50 166 TYR A C 1
ATOM 1364 O O . TYR A 1 166 ? -18.449 6.608 6.645 1.00 95.50 166 TYR A O 1
ATOM 1372 N N . GLY A 1 167 ? -18.831 7.567 4.665 1.00 93.69 167 GLY A N 1
ATOM 1373 C CA . GLY A 1 167 ? -18.360 8.894 5.045 1.00 93.69 167 GLY A CA 1
ATOM 1374 C C . GLY A 1 167 ? -16.887 8.932 5.455 1.00 93.69 167 GLY A C 1
ATOM 1375 O O . GLY A 1 167 ? -16.027 8.292 4.851 1.00 93.69 167 GLY A O 1
ATOM 1376 N N . LYS A 1 168 ? -16.605 9.711 6.507 1.00 91.06 168 LYS A N 1
ATOM 1377 C CA . LYS A 1 168 ? -15.249 10.011 7.006 1.00 91.06 168 LYS A CA 1
ATOM 1378 C C . LYS A 1 168 ? -14.518 8.812 7.622 1.00 91.06 168 LYS A C 1
ATOM 1380 O O . LYS A 1 168 ? -13.335 8.917 7.920 1.00 91.06 168 LYS A O 1
ATOM 1385 N N . LYS A 1 169 ? -15.216 7.689 7.803 1.00 92.69 169 LYS A N 1
ATOM 1386 C CA . LYS A 1 169 ? -14.654 6.424 8.285 1.00 92.69 169 LYS A CA 1
ATOM 1387 C C . LYS A 1 169 ? -13.627 5.834 7.321 1.00 92.69 169 LYS A C 1
ATOM 1389 O O . LYS A 1 169 ? -12.727 5.113 7.741 1.00 92.69 169 LYS A O 1
ATOM 1394 N N . ILE A 1 170 ? -13.788 6.110 6.029 1.00 95.56 170 ILE A N 1
ATOM 1395 C CA . ILE A 1 170 ? -12.942 5.565 4.974 1.00 95.56 170 ILE A CA 1
ATOM 1396 C C . ILE A 1 170 ? -11.793 6.529 4.703 1.00 95.56 170 ILE A C 1
ATOM 1398 O O . ILE A 1 170 ? -12.016 7.683 4.338 1.00 95.56 170 ILE A O 1
ATOM 1402 N N . LEU A 1 171 ? -10.568 6.029 4.817 1.00 94.06 171 LEU A N 1
ATOM 1403 C CA . LEU A 1 171 ? -9.330 6.746 4.524 1.00 94.06 171 LEU A CA 1
ATOM 1404 C C . LEU A 1 171 ? -8.484 5.929 3.539 1.00 94.06 171 LEU A C 1
ATOM 1406 O O . LEU A 1 171 ? -8.795 4.774 3.243 1.00 94.06 171 LEU A O 1
ATOM 1410 N N . ARG A 1 172 ? -7.414 6.520 3.004 1.00 92.94 172 ARG A N 1
ATOM 1411 C CA . ARG A 1 172 ? -6.497 5.843 2.073 1.00 92.94 172 ARG A CA 1
ATOM 1412 C C . ARG A 1 172 ? -5.094 5.825 2.643 1.00 92.94 172 ARG A C 1
ATOM 1414 O O . ARG A 1 172 ? -4.633 6.835 3.153 1.00 92.94 172 ARG A O 1
ATOM 1421 N N . ILE A 1 173 ? -4.406 4.707 2.475 1.00 93.44 173 ILE A N 1
ATOM 1422 C CA . ILE A 1 173 ? -2.956 4.643 2.646 1.00 93.44 173 ILE A CA 1
ATOM 1423 C C . ILE A 1 173 ? -2.340 5.014 1.298 1.00 93.44 173 ILE A C 1
ATOM 1425 O O . ILE A 1 173 ? -2.818 4.560 0.253 1.00 93.44 173 ILE A O 1
ATOM 1429 N N . THR A 1 174 ? -1.312 5.865 1.293 1.00 92.69 174 THR A N 1
ATOM 1430 C CA . THR A 1 174 ? -0.634 6.182 0.032 1.00 92.69 174 THR A CA 1
ATOM 1431 C C . THR A 1 174 ? 0.161 4.974 -0.464 1.00 92.69 174 THR A C 1
ATOM 1433 O O . THR A 1 174 ? 0.562 4.111 0.317 1.00 92.69 174 THR A O 1
ATOM 1436 N N . ALA A 1 175 ? 0.404 4.909 -1.774 1.00 93.56 175 ALA A N 1
ATOM 1437 C CA . ALA A 1 175 ? 1.255 3.873 -2.354 1.00 93.56 175 ALA A CA 1
ATOM 1438 C C . ALA A 1 175 ? 2.674 3.893 -1.776 1.00 93.56 175 ALA A C 1
ATOM 1440 O O . ALA A 1 175 ? 3.239 2.828 -1.558 1.00 93.56 175 ALA A O 1
ATOM 1441 N N . MET A 1 176 ? 3.204 5.086 -1.481 1.00 93.56 176 MET A N 1
ATOM 1442 C CA . MET A 1 176 ? 4.503 5.255 -0.834 1.00 93.56 176 MET A CA 1
ATOM 1443 C C . MET A 1 176 ? 4.499 4.632 0.563 1.00 93.56 176 MET A C 1
ATOM 1445 O O . MET A 1 176 ? 5.252 3.697 0.799 1.00 93.56 176 MET A O 1
ATOM 1449 N N . ASP A 1 177 ? 3.600 5.083 1.445 1.00 93.06 177 ASP A N 1
ATOM 1450 C CA . ASP A 1 177 ? 3.562 4.631 2.844 1.00 93.06 177 ASP A CA 1
ATOM 1451 C C . ASP A 1 177 ? 3.375 3.124 2.938 1.00 93.06 177 ASP A C 1
ATOM 1453 O O . ASP A 1 177 ? 4.058 2.448 3.701 1.00 93.06 177 ASP A O 1
ATOM 1457 N N . PHE A 1 178 ? 2.448 2.588 2.143 1.00 93.69 178 PHE A N 1
ATOM 1458 C CA . PHE A 1 178 ? 2.152 1.165 2.155 1.00 93.69 178 PHE A CA 1
ATOM 1459 C C . PHE A 1 178 ? 3.353 0.334 1.697 1.00 93.69 178 PHE A C 1
ATOM 1461 O O . PHE A 1 178 ? 3.635 -0.705 2.289 1.00 93.69 178 PHE A O 1
ATOM 1468 N N . ALA A 1 179 ? 4.047 0.787 0.651 1.00 93.31 179 ALA A N 1
ATOM 1469 C CA . ALA A 1 179 ? 5.139 0.038 0.051 1.00 93.31 179 ALA A CA 1
ATOM 1470 C C . ALA A 1 179 ? 6.432 0.083 0.870 1.00 93.31 179 ALA A C 1
ATOM 1472 O O . ALA A 1 179 ? 7.175 -0.895 0.857 1.00 93.31 179 ALA A O 1
ATOM 1473 N N . THR A 1 180 ? 6.689 1.185 1.578 1.00 92.56 180 THR A N 1
ATOM 1474 C CA . THR A 1 180 ? 7.866 1.350 2.450 1.00 92.56 180 THR A CA 1
ATOM 1475 C C . THR A 1 180 ? 7.602 0.945 3.900 1.00 92.56 180 THR A C 1
ATOM 1477 O O . THR A 1 180 ? 8.520 0.906 4.715 1.00 92.56 180 THR A O 1
ATOM 1480 N N . GLY A 1 181 ? 6.346 0.658 4.255 1.00 91.38 181 GLY A N 1
ATOM 1481 C CA . GLY A 1 181 ? 5.968 0.373 5.635 1.00 91.38 181 GLY A CA 1
ATOM 1482 C C . GLY A 1 181 ? 5.955 1.610 6.543 1.00 91.38 181 GLY A C 1
ATOM 1483 O O . GLY A 1 181 ? 6.031 1.450 7.764 1.00 91.38 181 GLY A O 1
ATOM 1484 N N . ASP A 1 182 ? 5.842 2.833 6.000 1.00 90.94 182 ASP A N 1
ATOM 1485 C CA . ASP A 1 182 ? 5.757 4.070 6.796 1.00 90.94 182 ASP A CA 1
ATOM 1486 C C . ASP A 1 182 ? 4.371 4.236 7.447 1.00 90.94 182 ASP A C 1
ATOM 1488 O O . ASP A 1 182 ? 3.518 5.052 7.082 1.00 90.94 182 ASP A O 1
ATOM 1492 N N . VAL A 1 183 ? 4.159 3.432 8.485 1.00 90.94 183 VAL A N 1
ATOM 1493 C CA . VAL A 1 183 ? 2.981 3.471 9.352 1.00 90.94 183 VAL A CA 1
ATOM 1494 C C . VAL A 1 183 ? 2.787 4.850 9.979 1.00 90.94 183 VAL A C 1
ATOM 1496 O O . VAL A 1 183 ? 1.649 5.273 10.186 1.00 90.94 183 VAL A O 1
ATOM 1499 N N . LYS A 1 184 ? 3.873 5.559 10.315 1.00 88.31 184 LYS A N 1
ATOM 1500 C CA . LYS A 1 184 ? 3.772 6.857 10.990 1.00 88.31 184 LYS A CA 1
ATOM 1501 C C . LYS A 1 184 ? 3.099 7.850 10.056 1.00 88.31 184 LYS A C 1
ATOM 1503 O O . LYS A 1 184 ? 2.085 8.432 10.441 1.00 88.31 184 LYS A O 1
ATOM 1508 N N . HIS A 1 185 ? 3.604 7.988 8.832 1.00 87.75 185 HIS A N 1
ATOM 1509 C CA . HIS A 1 185 ? 3.012 8.890 7.853 1.00 87.75 185 HIS A CA 1
ATOM 1510 C C . HIS A 1 185 ? 1.576 8.477 7.503 1.00 87.75 185 HIS A C 1
ATOM 1512 O O . HIS A 1 185 ? 0.692 9.336 7.482 1.00 87.75 185 HIS A O 1
ATOM 1518 N N . ALA A 1 186 ? 1.293 7.175 7.369 1.00 88.62 186 ALA A N 1
ATOM 1519 C CA . ALA A 1 186 ? -0.072 6.690 7.147 1.00 88.62 186 ALA A CA 1
ATOM 1520 C C . ALA A 1 186 ? -1.049 7.117 8.262 1.00 88.62 186 ALA A C 1
ATOM 1522 O O . ALA A 1 186 ? -2.175 7.531 7.982 1.00 88.62 186 ALA A O 1
ATOM 1523 N N . LEU A 1 187 ? -0.618 7.079 9.526 1.00 86.00 187 LEU A N 1
ATOM 1524 C CA . LEU A 1 187 ? -1.441 7.486 10.670 1.00 86.00 187 LEU A CA 1
ATOM 1525 C C . LEU A 1 187 ? -1.581 9.000 10.829 1.00 86.00 187 LEU A C 1
ATOM 1527 O O . LEU A 1 187 ? -2.530 9.441 11.474 1.00 86.00 187 LEU A O 1
ATOM 1531 N N . SER A 1 188 ? -0.693 9.802 10.229 1.00 82.31 188 SER A N 1
ATOM 1532 C CA . SER A 1 188 ? -0.842 11.268 10.193 1.00 82.31 188 SER A CA 1
ATOM 1533 C C . SER A 1 188 ? -2.148 11.712 9.526 1.00 82.31 188 SER A C 1
ATOM 1535 O O . SER A 1 188 ? -2.623 12.821 9.761 1.00 82.31 188 SER A O 1
ATOM 1537 N N . GLN A 1 189 ? -2.724 10.832 8.703 1.00 72.69 189 GLN A N 1
ATOM 1538 C CA . GLN A 1 189 ? -3.954 11.069 7.961 1.00 72.69 189 GLN A CA 1
ATOM 1539 C C . GLN A 1 189 ? -5.213 10.793 8.790 1.00 72.69 189 GLN A C 1
ATOM 1541 O O . GLN A 1 189 ? -6.313 11.136 8.349 1.00 72.69 189 GLN A O 1
ATOM 1546 N N . LEU A 1 190 ? -5.082 10.163 9.966 1.00 78.56 190 LEU A N 1
ATOM 1547 C CA . LEU A 1 190 ? -6.214 9.984 10.866 1.00 78.56 190 LEU A CA 1
ATOM 1548 C C . LEU A 1 190 ? -6.678 11.356 11.378 1.00 78.56 190 LEU A C 1
ATOM 1550 O O . LEU A 1 190 ? -5.840 12.172 11.774 1.00 78.56 190 LEU A O 1
ATOM 1554 N N . PRO A 1 191 ? -7.996 11.618 11.403 1.00 70.56 191 PRO A N 1
ATOM 1555 C CA . PRO A 1 191 ? -8.536 12.815 12.029 1.00 70.56 191 PRO A CA 1
ATOM 1556 C C . PRO A 1 191 ? -8.059 12.946 13.483 1.00 70.56 191 PRO A C 1
ATOM 1558 O O . PRO A 1 191 ? -7.928 11.953 14.199 1.00 70.56 191 PRO A O 1
ATOM 1561 N N . SER A 1 192 ? -7.776 14.183 13.892 1.00 62.69 192 SER A N 1
ATOM 1562 C CA . SER A 1 192 ? -7.321 14.551 15.238 1.00 62.69 192 SER A CA 1
ATOM 1563 C C . SER A 1 192 ? -8.460 14.829 16.203 1.00 62.69 192 SER A C 1
ATOM 1565 O O . SER A 1 192 ? -9.411 15.506 15.746 1.00 62.69 192 SER A O 1
#

pLDDT: mean 87.23, std 9.96, range [54.22, 96.81]

Foldseek 3Di:
DLVVVLVVQCPDPQWDDDPDSQKIWHDDPFWTWIWGQPPVQQKIWTWIATPPPRDTQFTDIAHCPDDPLVVQLVVLRVCVVVVNADQDDADDLPDLPFQEEEEEAAAQPLSQVLQVLLVVVCVVVVRNHHYYYDYPVCCVVCVVVGQAYEYESNCVVCQVVVCVVPNPRYHYDGSNCSGRSNSRVSSVPDDD

Sequence (192 aa):
MTQIFYKWTSQMKHACLCENEKTICFCNETYHAHVIFHVQLSTIELVIQNKQTEETEFYLHFEAKDFKTTKENLQAFFSYLDGQHPHAESITVKDKQIRRILISCTSGFTSAYFANLMQAMFDTKKQAITVDALPITELESQIDHYDYVLLAPQIAYLYPQLTQKYGKKILRITAMDFATGDVKHALSQLPS

Organism: NCBI:txid2840825

=== Feature glossary ===
The record interleaves many kinds of information about one protein. Here is each kind framed as the question it answers.

Q: Are the domains correctly placed relative to each other?
A: Predicted aligned error is AlphaFold's pairwise confidence. Unlike pLDDT (per-residue), PAE is per-residue-pair and captures whether two parts of the structure are correctly placed relative to each other. Units are ångströms of expected positional error.

Q: Which residues are in helices, strands, or loops?
A: Eight-state secondary structure (DSSP): H is the canonical α-helix, G the tighter 3₁₀-helix, I the wider π-helix; E/B are β-structure, T and S are turns and bends, and '-' is everything else. DSSP derives these from the pattern of main-chain N–H···O=C hydrogen bonds, not from the sequence.

Q: What if only a Cα trace is available?
A: P-SEA three-state annotation labels each residue as helix, strand, or coil based purely on the geometry of the Cα trace. It serves as a fallback when the full backbone (and thus DSSP) is unavailable.

Q: What are the backbone torsion angles?
A: φ (phi) and ψ (psi) are the two rotatable backbone dihedrals per residue: φ is the C(i-1)–N–Cα–C torsion, ψ is the N–Cα–C–N(i+1) torsion, both in degrees on (−180°, 180°]. α-helical residues cluster near (−60°, −45°); β-strand residues near (−120°, +130°). A Ramachandran plot is simply a scatter of (φ, ψ) for every residue.

Q: What known structures does this most resemble?
A: Structural nearest neighbors (via Foldseek easy-search vs the PDB). Reported per hit: target PDB id, E-value, and alignment TM-score. A TM-score above ~0.5 is the conventional threshold for 'same fold'.

Q: What family and function is it annotated with?
A: Database cross-references. InterPro integrates a dozen domain/family signature databases into unified entries with residue-range hits. GO terms attach function/process/location labels with evidence codes. CATH codes position the fold in a four-level structural taxonomy. Organism is the NCBI-taxonomy species name.

Q: Which residues are buried vs exposed?
A: Solvent accessibility: the surface area of each residue that a 1.4 Å water probe can touch, in Å². When only backbone atoms are present the absolute values are lower than full-atom SASA (side chains contribute most of the area) and are flagged as backbone-only.

Q: What do the diagnostic plots show?
A: Three diagnostic plots accompany the record. The Cα contact map visualizes the tertiary structure as a 2D adjacency matrix (8 Å cutoff, sequence-local contacts suppressed). The Ramachandran plot shows the distribution of backbone (φ, ψ) torsions, with points in the α and β basins reflecting secondary structure content. The PAE plot shows AlphaFold's inter-residue confidence as a color matrix.

Q: What is the amino-acid chain?
A: The amino-acid sequence is the protein's primary structure: the linear order of residues from the N-terminus to the C-terminus, written in one-letter code. Everything else here — the 3D coordinates, the secondary structure, the domain annotations — is ultimately a consequence of this string.

Q: What do the rendered images show?
A: The six renders are orthographic views along the three Cartesian axes in both directions. Representation (cartoon, sticks, or surface) and color scheme (sequence-rainbow or by-chain) vary across proteins so the training set covers all the common visualization conventions.

Q: Where is each backbone atom in 3D?
A: The mmCIF table is the protein's shape written out atom by atom. For each backbone N, Cα, C, and carbonyl O, it records an (x, y, z) coordinate triple in Å plus the residue type, chain letter, and residue number.

Q: How mobile is each atom in the crystal?
A: For experimental (PDB) structures, the B-factor (temperature factor) quantifies the positional spread of each atom in the crystal — a combination of thermal vibration and static disorder — in units of Å². High B-factors mark flexible loops or poorly resolved regions; low B-factors mark the rigid, well-ordered core.

Q: How big and how compact is the whole molecule?
A: Three whole-structure scalars: the radius of gyration (RMS distance of Cα from centroid, in Å), the count of Cα–Cα contacts (pairs closer than 8 Å and separated by more than four residues in sequence — i.e. tertiary, not local, contacts), and the bounding-box dimensions. Together they distinguish compact globular folds from extended fibres or disordered chains.

Q: What does the local fold look like, residue by residue?
A: A 3Di character summarizes, for each residue, the relative orientation of the Cα frame of its nearest spatial neighbor. Because it encodes fold topology rather than chemistry, 3Di alignments detect remote structural similarity that sequence alignment misses.

Q: How confident is the AlphaFold model at each residue?
A: For AlphaFold models, the B-factor field carries pLDDT — the model's own estimate of local accuracy on a 0–100 scale. Regions with pLDDT<50 should be treated as essentially unmodeled; they often correspond to intrinsically disordered segments.